Protein AF-A0A958CZT6-F1 (afdb_monomer)

pLDDT: mean 92.46, std 4.68, range [66.0, 97.75]

Sequence (199 aa):
MQSIARSFGLLWDGLFLQRDAYAHMRDDDNPFVEGLFILVLLGVLLAVAGIIGTTLEWASSPNLNTVRDVVLNNLQNMEWYRSMQLAPGGESTFLQIWNSIWNAFASMAPSPVRSLAGIITRPLALIVFWLVFGSLAYLFARVFGGKGTLNQTLGATALASGPQLLTLVTVLPFVTIAGLGTWTLLCSYMALRTVHDLS

Secondary structure (DSSP, 8-state):
-HHHHHHHHHHHHHHTT-HHHHHHHHTSS-HHHHHHHHHHHHHHHHHHHHHHHHHHHHHHS--HHHHHHHHHHHHHTSHHHHHHHTSTTHHHHHHHHHHHHHHHHHHHS--HHHHHTHHHHHHHHHHHHHHHHHHHHHHHHHHTT----HHHHHHHHHGGGGGGGGGGGGGSTT-----HHHHHHHHHHHHHHHHHT--

Solvent-accessible surface area (backbone atoms only — not comparable to full-atom values): 10161 Å² total; per-residue (Å²): 109,70,66,60,55,49,48,49,48,41,25,52,38,19,52,71,62,38,64,62,39,32,44,51,30,41,70,40,98,51,16,42,59,55,20,50,51,44,45,46,52,50,19,43,52,51,22,53,34,46,34,53,10,33,40,51,40,41,73,71,46,77,61,64,65,61,54,48,50,55,52,50,56,56,51,63,71,35,70,67,45,56,57,38,56,74,40,91,62,35,54,64,52,49,52,51,52,53,50,51,55,51,51,53,52,59,70,70,47,67,44,53,74,66,35,56,58,32,49,58,51,44,22,51,52,51,51,55,52,46,55,54,50,29,52,51,51,38,52,53,40,44,74,75,69,31,74,48,50,64,51,26,35,37,10,15,39,40,30,18,53,24,47,59,61,60,59,55,59,41,36,46,69,95,52,83,83,80,61,51,67,61,51,24,50,53,26,35,50,53,18,48,31,61,42,26,72,55,133

Radius of gyration: 24.62 Å; Cα contacts (8 Å, |Δi|>4): 221; chains: 1; bounding box: 61×38×65 Å

Structure (mmCIF, N/CA/C/O backbone):
data_AF-A0A958CZT6-F1
#
_entry.id   AF-A0A958CZT6-F1
#
loop_
_atom_site.group_PDB
_atom_site.id
_atom_site.type_symbol
_atom_site.label_atom_id
_atom_site.label_alt_id
_atom_site.label_comp_id
_atom_site.label_asym_id
_atom_site.label_entity_id
_atom_site.label_seq_id
_atom_site.pdbx_PDB_ins_code
_atom_site.Cartn_x
_atom_site.Cartn_y
_atom_site.Cartn_z
_atom_site.occupancy
_atom_site.B_iso_or_equiv
_atom_site.auth_seq_id
_atom_site.auth_comp_id
_atom_site.auth_asym_id
_atom_site.auth_atom_id
_atom_site.pdbx_PDB_model_num
ATOM 1 N N . MET A 1 1 ? -11.927 -20.002 8.644 1.00 67.38 1 MET A N 1
ATOM 2 C CA . MET A 1 1 ? -12.774 -19.505 7.532 1.00 67.38 1 MET A CA 1
ATOM 3 C C . MET A 1 1 ? -13.851 -18.530 8.003 1.00 67.38 1 MET A C 1
ATOM 5 O O . MET A 1 1 ? -13.921 -17.456 7.428 1.00 67.38 1 MET A O 1
ATOM 9 N N . GLN A 1 2 ? -14.627 -18.831 9.054 1.00 80.62 2 GLN A N 1
ATOM 10 C CA . GLN A 1 2 ? -15.679 -17.920 9.552 1.00 80.62 2 GLN A CA 1
ATOM 11 C C . GLN A 1 2 ? -15.158 -16.537 9.995 1.00 80.62 2 GLN A C 1
ATOM 13 O O . GLN A 1 2 ? -15.731 -15.531 9.598 1.00 80.62 2 GLN A O 1
ATOM 18 N N . SER A 1 3 ? -14.040 -16.473 10.734 1.00 83.06 3 SER A N 1
ATOM 19 C CA . SER A 1 3 ? -13.419 -15.193 11.132 1.00 83.06 3 SER A CA 1
ATOM 20 C C . SER A 1 3 ? -12.973 -14.360 9.920 1.00 83.06 3 SER A C 1
ATOM 22 O O . SER A 1 3 ? -13.354 -13.206 9.818 1.00 83.06 3 SER A O 1
ATOM 24 N N . ILE A 1 4 ? -12.298 -14.962 8.933 1.00 86.44 4 ILE A N 1
ATOM 25 C CA . ILE A 1 4 ? -11.883 -14.273 7.695 1.00 86.44 4 ILE A CA 1
ATOM 26 C C . ILE A 1 4 ? -13.079 -13.670 6.944 1.00 86.44 4 ILE A C 1
ATOM 28 O O . ILE A 1 4 ? -13.027 -12.511 6.541 1.00 86.44 4 ILE A O 1
ATOM 32 N N . ALA A 1 5 ? -14.156 -14.442 6.759 1.00 89.81 5 ALA A N 1
ATOM 33 C CA . ALA A 1 5 ? -15.349 -13.970 6.057 1.00 89.81 5 ALA A CA 1
ATOM 34 C C . ALA A 1 5 ? -16.030 -12.812 6.802 1.00 89.81 5 ALA A C 1
ATOM 36 O O . ALA A 1 5 ? -16.470 -11.854 6.172 1.00 89.81 5 ALA A O 1
ATOM 37 N N . ARG A 1 6 ? -16.065 -12.872 8.140 1.00 91.00 6 ARG A N 1
ATOM 38 C CA . ARG A 1 6 ? -16.598 -11.799 8.985 1.00 91.00 6 ARG A CA 1
ATOM 39 C C . ARG A 1 6 ? -15.761 -10.526 8.877 1.00 91.00 6 ARG A C 1
ATOM 41 O O . ARG A 1 6 ? -16.320 -9.470 8.611 1.00 91.00 6 ARG A O 1
ATOM 48 N N . SER A 1 7 ? -14.444 -10.627 9.040 1.00 91.06 7 SER A N 1
ATOM 49 C CA . SER A 1 7 ? -13.535 -9.479 8.965 1.00 91.06 7 SER A CA 1
ATOM 50 C C . SER A 1 7 ? -13.564 -8.831 7.575 1.00 91.06 7 SER A C 1
ATOM 52 O O . SER A 1 7 ? -13.551 -7.607 7.459 1.00 91.06 7 SER A O 1
ATOM 54 N N . PHE A 1 8 ? -13.683 -9.637 6.512 1.00 91.38 8 PHE A N 1
ATOM 55 C CA . PHE A 1 8 ? -13.890 -9.128 5.156 1.00 91.38 8 PHE A CA 1
ATOM 56 C C . PHE A 1 8 ? -15.247 -8.426 5.000 1.00 91.38 8 PHE A C 1
ATOM 58 O O . PHE A 1 8 ? -15.296 -7.348 4.417 1.00 91.38 8 PHE A O 1
ATOM 65 N N . GLY A 1 9 ? -16.324 -9.000 5.547 1.00 93.50 9 GLY A N 1
ATOM 66 C CA . GLY A 1 9 ? -17.652 -8.379 5.564 1.00 93.50 9 GLY A CA 1
ATOM 67 C C . GLY A 1 9 ? -17.646 -7.019 6.260 1.00 93.50 9 GLY A C 1
ATOM 68 O O . GLY A 1 9 ? -18.060 -6.033 5.665 1.00 93.50 9 GLY A O 1
ATOM 69 N N . LEU A 1 10 ? -17.054 -6.928 7.455 1.00 93.12 10 LEU A N 1
ATOM 70 C CA . LEU A 1 10 ? -16.909 -5.660 8.182 1.00 93.12 10 LEU A CA 1
ATOM 71 C C . LEU A 1 10 ? -16.126 -4.616 7.382 1.00 93.12 10 LEU A C 1
ATOM 73 O O . LEU A 1 10 ? -16.484 -3.439 7.368 1.00 93.12 10 LEU A O 1
ATOM 77 N N . LEU A 1 11 ? -15.054 -5.036 6.710 1.00 93.50 11 LEU A N 1
ATOM 78 C 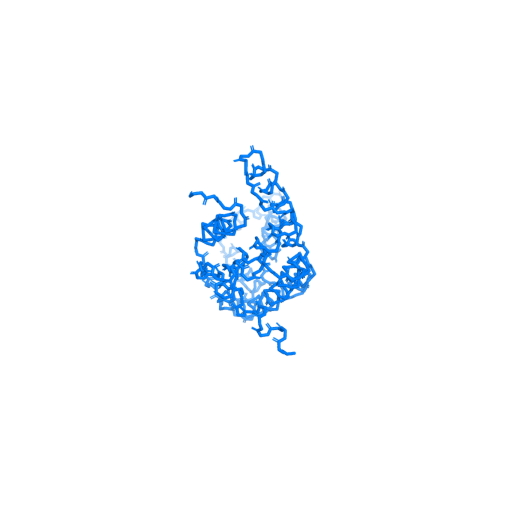CA . LEU A 1 11 ? -14.243 -4.140 5.896 1.00 93.50 11 LEU A CA 1
ATOM 79 C C . LEU A 1 11 ? -14.978 -3.684 4.622 1.00 93.50 11 LEU A C 1
ATOM 81 O O . LEU A 1 11 ? -14.837 -2.528 4.218 1.00 93.50 11 LEU A O 1
ATOM 85 N N . TRP A 1 12 ? -15.793 -4.552 4.023 1.00 95.31 12 TRP A N 1
ATOM 86 C CA . TRP A 1 12 ? -16.680 -4.214 2.910 1.00 95.31 12 TRP A CA 1
ATOM 87 C C . TRP A 1 12 ? -17.796 -3.253 3.335 1.00 95.31 12 TRP A C 1
ATOM 89 O O . TRP A 1 12 ? -18.026 -2.239 2.683 1.00 95.31 12 TRP A O 1
ATOM 99 N N . ASP A 1 13 ? -18.450 -3.504 4.462 1.00 95.94 13 ASP A N 1
ATOM 100 C CA . ASP A 1 13 ? -19.499 -2.624 4.976 1.00 95.94 13 ASP A CA 1
ATOM 101 C C . ASP A 1 13 ? -18.927 -1.259 5.396 1.00 95.94 13 ASP A C 1
ATOM 103 O O . ASP A 1 13 ? -19.516 -0.211 5.107 1.00 95.94 13 ASP A O 1
ATOM 107 N N . GLY A 1 14 ? -17.722 -1.252 5.978 1.00 94.44 14 GLY A N 1
ATOM 108 C CA . GLY A 1 14 ? -16.951 -0.041 6.258 1.00 94.44 14 GLY A CA 1
ATOM 109 C C . GLY A 1 14 ? -16.604 0.748 4.991 1.00 94.44 14 GLY A C 1
ATOM 110 O O . GLY A 1 14 ? -16.771 1.966 4.966 1.00 94.44 14 GLY A O 1
ATOM 111 N N . LEU A 1 15 ? -16.214 0.074 3.902 1.00 95.50 15 LEU A N 1
ATOM 112 C CA . LEU A 1 15 ? -16.001 0.710 2.594 1.00 95.50 15 LEU A CA 1
ATOM 113 C C . LEU A 1 15 ? -17.243 1.483 2.118 1.00 95.50 15 LEU A C 1
ATOM 115 O O . LEU A 1 15 ? -17.086 2.526 1.487 1.00 95.50 15 LEU A O 1
ATOM 119 N N . PHE A 1 16 ? -18.454 1.009 2.421 1.00 96.62 16 PHE A N 1
ATOM 120 C CA . PHE A 1 16 ? -19.716 1.681 2.081 1.00 96.62 16 PHE A CA 1
ATOM 121 C C . PHE A 1 16 ? -20.238 2.616 3.181 1.00 96.62 16 PHE A C 1
ATOM 123 O O . PHE A 1 16 ? -21.398 3.026 3.140 1.00 96.62 16 PHE A O 1
ATOM 130 N N . LEU A 1 17 ? -19.386 2.990 4.142 1.00 95.75 17 LEU A N 1
ATOM 131 C CA . LEU A 1 17 ? -19.710 3.905 5.238 1.00 95.75 17 LEU A CA 1
ATOM 132 C C . LEU A 1 17 ? -20.892 3.429 6.103 1.00 95.75 17 LEU A C 1
ATOM 134 O O . LEU A 1 17 ? -21.578 4.247 6.721 1.00 95.75 17 LEU A O 1
ATOM 138 N N . GLN A 1 18 ? -21.145 2.118 6.173 1.00 95.94 18 GLN A N 1
ATOM 139 C CA . GLN A 1 18 ? -22.226 1.589 7.000 1.00 95.94 18 GLN A CA 1
ATOM 140 C C . GLN A 1 18 ? -21.891 1.788 8.478 1.00 95.94 18 GLN A C 1
ATOM 142 O O . GLN A 1 18 ? -20.921 1.236 8.998 1.00 95.94 18 GLN A O 1
ATOM 147 N N . ARG A 1 19 ? -22.706 2.587 9.173 1.00 92.81 19 ARG A N 1
ATOM 148 C CA . ARG A 1 19 ? -22.460 2.960 10.574 1.00 92.81 19 ARG A CA 1
ATOM 149 C C . ARG A 1 19 ? -22.392 1.749 11.500 1.00 92.81 19 ARG A C 1
ATOM 151 O O . ARG A 1 19 ? -21.580 1.746 12.422 1.00 92.81 19 ARG A O 1
ATOM 158 N N . ASP A 1 20 ? -23.197 0.732 11.216 1.00 95.25 20 ASP A N 1
ATOM 159 C CA . ASP A 1 20 ? -23.281 -0.485 12.018 1.00 95.25 20 ASP A CA 1
ATOM 160 C C . ASP A 1 20 ? -21.960 -1.258 12.021 1.00 95.25 20 ASP A C 1
ATOM 162 O O . ASP A 1 20 ? -21.574 -1.770 13.064 1.00 95.25 20 ASP A O 1
ATOM 166 N N . ALA A 1 21 ? -21.197 -1.256 10.922 1.00 96.00 21 ALA A N 1
ATOM 167 C CA . ALA A 1 21 ? -19.880 -1.893 10.879 1.00 96.00 21 ALA A CA 1
ATOM 168 C C . ALA A 1 21 ? -18.878 -1.211 11.828 1.00 96.00 21 ALA A C 1
ATOM 170 O O . ALA A 1 21 ? -18.146 -1.879 12.561 1.00 96.00 21 ALA A O 1
ATOM 171 N N . TYR A 1 22 ? -18.876 0.125 11.868 1.00 96.44 22 TYR A N 1
ATOM 172 C CA . TYR A 1 22 ? -18.020 0.888 12.783 1.00 96.44 22 TYR A CA 1
ATOM 173 C C . TYR A 1 22 ? -18.466 0.766 14.240 1.00 96.44 22 TYR A C 1
ATOM 175 O O . TYR A 1 22 ? -17.617 0.702 15.128 1.00 96.44 22 TYR A O 1
ATOM 183 N N . ALA A 1 23 ? -19.776 0.732 14.493 1.00 96.06 23 ALA A N 1
ATOM 184 C CA . ALA A 1 23 ? -20.319 0.516 15.830 1.00 96.06 23 ALA A CA 1
ATOM 185 C C . ALA A 1 23 ? -19.987 -0.896 16.328 1.00 96.06 23 ALA A C 1
ATOM 187 O O . ALA A 1 23 ? -19.478 -1.047 17.433 1.00 96.06 23 ALA A O 1
ATOM 188 N N . HIS A 1 24 ? -20.161 -1.905 15.471 1.00 95.81 24 HIS A N 1
ATOM 189 C CA . HIS A 1 24 ? -19.798 -3.290 15.754 1.00 95.81 24 HIS A CA 1
ATOM 190 C C . HIS A 1 24 ? -18.311 -3.420 16.097 1.00 95.81 24 HIS A C 1
ATOM 192 O O . HIS A 1 24 ? -17.962 -4.055 17.083 1.00 95.81 24 HIS A O 1
ATOM 198 N N . MET A 1 25 ? -17.431 -2.772 15.329 1.00 96.25 25 MET A N 1
ATOM 199 C CA . MET A 1 25 ? -15.994 -2.759 15.616 1.00 96.25 25 MET A CA 1
ATOM 200 C C . MET A 1 25 ? -15.655 -2.044 16.929 1.00 96.25 25 MET A C 1
ATOM 202 O O . MET A 1 25 ? -14.775 -2.482 17.661 1.00 96.25 25 MET A O 1
ATOM 206 N N . ARG A 1 26 ? -16.332 -0.933 17.238 1.00 95.81 26 ARG A N 1
ATOM 207 C CA . ARG A 1 26 ? -16.156 -0.196 18.500 1.00 95.81 26 ARG A CA 1
ATOM 208 C C . ARG A 1 26 ? -16.580 -1.034 19.710 1.00 95.81 26 ARG A C 1
ATOM 210 O O . ARG A 1 26 ? -15.955 -0.923 20.763 1.00 95.81 26 ARG A O 1
ATOM 217 N N . ASP A 1 27 ? -17.646 -1.808 19.557 1.00 96.19 27 ASP A N 1
ATOM 218 C CA . ASP A 1 27 ? -18.278 -2.572 20.634 1.00 96.19 27 ASP A CA 1
ATOM 219 C C . ASP A 1 27 ? -17.754 -4.018 20.722 1.00 96.19 27 ASP A C 1
ATOM 221 O O . ASP A 1 27 ? -18.242 -4.795 21.539 1.00 96.19 27 ASP A O 1
ATOM 225 N N . ASP A 1 28 ? -16.759 -4.379 19.904 1.00 95.31 28 ASP A N 1
ATOM 226 C CA . ASP A 1 28 ? -16.080 -5.673 19.964 1.00 95.31 28 ASP A CA 1
ATOM 227 C C . ASP A 1 28 ? -15.295 -5.840 21.282 1.00 95.31 28 ASP A C 1
ATOM 229 O O . ASP A 1 28 ? -14.864 -4.861 21.899 1.00 95.31 28 ASP A O 1
ATOM 233 N N . ASP A 1 29 ? -15.071 -7.088 21.703 1.00 94.50 29 ASP A N 1
ATOM 234 C CA . ASP A 1 29 ? -14.317 -7.417 22.918 1.00 94.50 29 ASP A CA 1
ATOM 235 C C . ASP A 1 29 ? -12.863 -6.927 22.827 1.00 94.50 29 ASP A C 1
ATOM 237 O O . ASP A 1 29 ? -12.262 -6.524 23.831 1.00 94.50 29 ASP A O 1
ATOM 241 N N . ASN A 1 30 ? -12.275 -6.953 21.622 1.00 95.19 30 ASN A N 1
ATOM 242 C CA . ASN A 1 30 ? -10.924 -6.448 21.390 1.00 95.19 30 ASN A CA 1
ATOM 243 C C . ASN A 1 30 ? -10.783 -5.745 20.025 1.00 95.19 30 ASN A C 1
ATOM 245 O O . ASN A 1 30 ? -10.175 -6.297 19.098 1.00 95.19 30 ASN A O 1
ATOM 249 N N . PRO A 1 31 ? -11.267 -4.491 19.912 1.00 96.12 31 PRO A N 1
ATOM 250 C CA . PRO A 1 31 ? -11.285 -3.736 18.659 1.00 96.12 31 PRO A CA 1
ATOM 251 C C . PRO A 1 31 ? -9.900 -3.586 18.021 1.00 96.12 31 PRO A C 1
ATOM 253 O O . PRO A 1 31 ? -9.756 -3.664 16.804 1.00 96.12 31 PRO A O 1
ATOM 256 N N . PHE A 1 32 ? -8.857 -3.391 18.832 1.00 96.62 32 PHE A N 1
ATOM 257 C CA . PHE A 1 32 ? -7.480 -3.275 18.362 1.00 96.62 32 PHE A CA 1
ATOM 258 C C . PHE A 1 32 ? -6.996 -4.551 17.675 1.00 96.62 32 PHE A C 1
ATOM 260 O O . PHE A 1 32 ? -6.400 -4.470 16.602 1.00 96.62 32 PHE A O 1
ATOM 267 N N . VAL A 1 33 ? -7.230 -5.720 18.282 1.00 96.31 33 VAL A N 1
ATOM 268 C CA . VAL A 1 33 ? -6.779 -6.999 17.714 1.00 96.31 33 VAL A CA 1
ATOM 269 C C . VAL A 1 33 ? -7.560 -7.333 16.448 1.00 96.31 33 VAL A C 1
ATOM 271 O O . VAL A 1 33 ? -6.940 -7.728 15.460 1.00 96.31 33 VAL A O 1
ATOM 274 N N . GLU A 1 34 ? -8.877 -7.120 16.438 1.00 95.38 34 GLU A N 1
ATOM 275 C CA . GLU A 1 34 ? -9.693 -7.324 15.235 1.00 95.38 34 GLU A CA 1
ATOM 276 C C . GLU A 1 34 ? -9.268 -6.360 14.111 1.00 95.38 34 GLU A C 1
ATOM 278 O O . GLU A 1 34 ? -9.053 -6.778 12.971 1.00 95.38 34 GLU A O 1
ATOM 283 N N . GLY A 1 35 ? -9.033 -5.083 14.431 1.00 95.69 35 GLY A N 1
ATOM 284 C CA . GLY A 1 35 ? -8.522 -4.094 13.481 1.00 95.69 35 GLY A CA 1
ATOM 285 C C . GLY A 1 35 ? -7.141 -4.455 12.923 1.00 95.69 35 GLY A C 1
ATOM 286 O O . GLY A 1 35 ? -6.919 -4.388 11.712 1.00 95.69 35 GLY A O 1
ATOM 287 N N . LEU A 1 36 ? -6.219 -4.909 13.776 1.00 96.38 36 LEU A N 1
ATOM 288 C CA . LEU A 1 36 ? -4.902 -5.388 13.352 1.00 96.38 36 LEU A CA 1
ATOM 289 C C . LEU A 1 36 ? -5.020 -6.606 12.427 1.00 96.38 36 LEU A C 1
ATOM 291 O O . LEU A 1 36 ? -4.356 -6.657 11.390 1.00 96.38 36 LEU A O 1
ATOM 295 N N . PHE A 1 37 ? -5.875 -7.570 12.778 1.00 95.50 37 PHE A N 1
ATOM 296 C CA . PHE A 1 37 ? -6.127 -8.756 11.962 1.00 95.50 37 PHE A CA 1
ATOM 297 C C . PHE A 1 37 ? -6.648 -8.379 10.570 1.00 95.50 37 PHE A C 1
ATOM 299 O O . PHE A 1 37 ? -6.133 -8.870 9.561 1.00 95.50 37 PHE A O 1
ATOM 306 N N . ILE A 1 38 ? -7.596 -7.441 10.507 1.00 95.31 38 ILE A N 1
ATOM 307 C CA . ILE A 1 38 ? -8.123 -6.881 9.261 1.00 95.31 38 ILE A CA 1
ATOM 308 C C . ILE A 1 38 ? -7.013 -6.266 8.400 1.00 95.31 38 ILE A C 1
ATOM 310 O O . ILE A 1 38 ? -6.940 -6.551 7.204 1.00 95.31 38 ILE A O 1
ATOM 314 N N . LEU A 1 39 ? -6.128 -5.454 8.984 1.00 96.06 39 LEU A N 1
ATOM 315 C CA . LEU A 1 39 ? -5.042 -4.805 8.241 1.00 96.06 39 LEU A CA 1
ATOM 316 C C . LEU A 1 39 ? -4.001 -5.796 7.728 1.00 96.06 39 LEU A C 1
ATOM 318 O O . LEU A 1 39 ? -3.511 -5.639 6.609 1.00 96.06 39 LEU A O 1
ATOM 322 N N . VAL A 1 40 ? -3.676 -6.826 8.513 1.00 94.12 40 VAL A N 1
ATOM 323 C CA . VAL A 1 40 ? -2.791 -7.912 8.071 1.00 94.12 40 VAL A CA 1
ATOM 324 C C . VAL A 1 40 ? -3.421 -8.647 6.892 1.00 94.12 40 VAL A C 1
ATOM 326 O O . VAL A 1 40 ? -2.766 -8.826 5.864 1.00 94.12 40 VAL A O 1
ATOM 329 N N . LEU A 1 41 ? -4.697 -9.023 7.007 1.00 93.19 41 LEU A N 1
ATOM 330 C CA . LEU A 1 41 ? -5.422 -9.720 5.948 1.00 93.19 41 LEU A CA 1
ATOM 331 C C . LEU A 1 41 ? -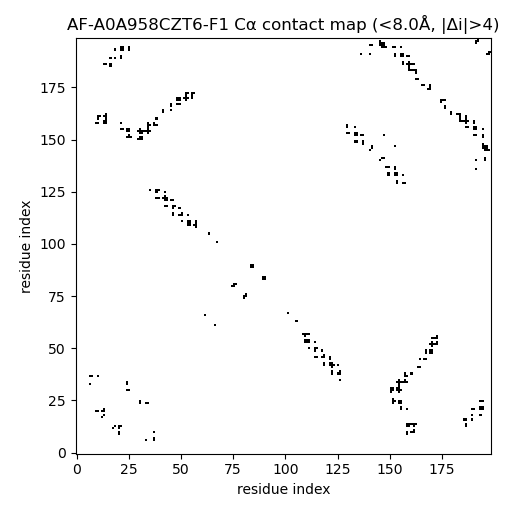5.487 -8.884 4.665 1.00 93.19 41 LEU A C 1
ATOM 333 O O . LEU A 1 41 ? -5.158 -9.380 3.586 1.00 93.19 41 LEU A O 1
ATOM 337 N N . LEU A 1 42 ? -5.846 -7.606 4.789 1.00 94.50 42 LEU A N 1
ATOM 338 C CA . LEU A 1 42 ? -5.874 -6.655 3.683 1.00 94.50 42 LEU A CA 1
ATOM 339 C C . LEU A 1 42 ? -4.482 -6.489 3.057 1.00 94.50 42 LEU A C 1
ATOM 341 O O . LEU A 1 42 ? -4.344 -6.568 1.840 1.00 94.50 42 LEU A O 1
ATOM 345 N N . GLY A 1 43 ? -3.438 -6.297 3.864 1.00 94.12 43 GLY A N 1
ATOM 346 C CA . GLY A 1 43 ? -2.072 -6.112 3.378 1.00 94.12 43 GLY A CA 1
ATOM 347 C C . GLY A 1 43 ? -1.538 -7.327 2.618 1.00 94.12 43 GLY A C 1
ATOM 348 O O . GLY A 1 43 ? -0.932 -7.161 1.558 1.00 94.12 43 GLY A O 1
ATOM 349 N N . VAL A 1 44 ? -1.817 -8.541 3.103 1.00 92.25 44 VAL A N 1
ATOM 350 C CA . VAL A 1 44 ? -1.484 -9.791 2.398 1.00 92.25 44 VAL A CA 1
ATOM 351 C C . VAL A 1 44 ? -2.251 -9.887 1.082 1.00 92.25 44 VAL A C 1
ATOM 353 O O . VAL A 1 44 ? -1.645 -10.144 0.041 1.00 92.25 44 VAL A O 1
ATOM 356 N N . LEU A 1 45 ? -3.560 -9.626 1.099 1.00 93.75 45 LEU A N 1
ATOM 357 C CA . LEU A 1 45 ? -4.402 -9.664 -0.097 1.00 93.75 45 LEU A CA 1
ATOM 358 C C . LEU A 1 45 ? -3.897 -8.687 -1.173 1.00 93.75 45 LEU A C 1
ATOM 360 O O . LEU A 1 45 ? -3.727 -9.065 -2.333 1.00 93.75 45 LEU A O 1
ATOM 364 N N . LEU A 1 46 ? -3.573 -7.455 -0.776 1.00 93.50 46 LEU A N 1
ATOM 365 C CA . LEU A 1 46 ? -3.016 -6.434 -1.663 1.00 93.50 46 LEU A CA 1
ATOM 366 C C . LEU A 1 46 ? -1.621 -6.793 -2.170 1.00 93.50 46 LEU A C 1
ATOM 368 O O . LEU A 1 46 ? -1.278 -6.454 -3.302 1.00 93.50 46 LEU A O 1
ATOM 372 N N . ALA A 1 47 ? -0.787 -7.444 -1.360 1.00 92.31 47 ALA A N 1
ATOM 373 C CA . ALA A 1 47 ? 0.526 -7.890 -1.804 1.00 92.31 47 ALA A CA 1
ATOM 374 C C . ALA A 1 47 ? 0.427 -8.993 -2.863 1.00 92.31 47 ALA A C 1
ATOM 376 O O . ALA A 1 47 ? 1.089 -8.896 -3.896 1.00 92.31 47 ALA A O 1
ATOM 377 N N . VAL A 1 48 ? -0.441 -9.986 -2.649 1.00 92.06 48 VAL A N 1
ATOM 378 C CA . VAL A 1 48 ? -0.700 -11.057 -3.624 1.00 92.06 48 VAL A CA 1
ATOM 379 C C . VAL A 1 48 ? -1.239 -10.476 -4.929 1.00 92.06 48 VAL A C 1
ATOM 381 O O . VAL A 1 48 ? -0.687 -10.751 -5.994 1.00 92.06 48 VAL A O 1
ATOM 384 N N . ALA A 1 49 ? -2.250 -9.608 -4.852 1.00 92.00 49 ALA A N 1
ATOM 385 C CA . ALA A 1 49 ? -2.781 -8.896 -6.012 1.00 92.00 49 ALA A CA 1
ATOM 386 C C . ALA A 1 49 ? -1.686 -8.102 -6.749 1.00 92.00 49 ALA A C 1
ATOM 388 O O . ALA A 1 49 ? -1.580 -8.167 -7.971 1.00 92.00 49 ALA A O 1
ATOM 389 N N . GLY A 1 50 ? -0.813 -7.416 -6.005 1.00 90.31 50 GLY A N 1
ATOM 390 C CA . GLY A 1 50 ? 0.325 -6.691 -6.565 1.00 90.31 50 GLY A CA 1
ATOM 391 C C . GLY A 1 50 ? 1.300 -7.587 -7.328 1.00 90.31 50 GLY A C 1
ATOM 392 O O . GLY A 1 50 ? 1.729 -7.218 -8.415 1.00 90.31 50 GLY A O 1
ATOM 393 N N . ILE A 1 51 ? 1.623 -8.771 -6.802 1.00 91.31 51 ILE A N 1
ATOM 394 C CA . ILE A 1 51 ? 2.505 -9.728 -7.488 1.00 91.31 51 ILE A CA 1
ATOM 395 C C . ILE A 1 51 ? 1.882 -10.190 -8.801 1.00 91.31 51 ILE A C 1
ATOM 397 O O . ILE A 1 51 ? 2.571 -10.204 -9.823 1.00 91.31 51 ILE A O 1
ATOM 401 N N . ILE A 1 52 ? 0.592 -10.535 -8.786 1.00 91.81 52 ILE A N 1
ATOM 402 C CA . ILE A 1 52 ? -0.131 -10.964 -9.988 1.00 91.81 52 ILE A CA 1
ATOM 403 C C . ILE A 1 52 ? -0.128 -9.833 -11.021 1.00 91.81 52 ILE A C 1
ATOM 405 O O . ILE A 1 52 ? 0.298 -10.056 -12.151 1.00 91.81 52 ILE A O 1
ATOM 409 N N . GLY A 1 53 ? -0.508 -8.616 -10.619 1.00 90.19 53 GLY A N 1
ATOM 410 C CA . GLY A 1 53 ? -0.525 -7.446 -11.501 1.00 90.19 53 GLY A CA 1
ATOM 411 C C . GLY A 1 53 ? 0.845 -7.146 -12.111 1.00 90.19 53 GLY A C 1
ATOM 412 O O . GLY A 1 53 ? 0.968 -7.070 -13.330 1.00 90.19 53 GLY A O 1
ATOM 413 N N . THR A 1 54 ? 1.906 -7.084 -11.297 1.00 89.19 54 THR A N 1
ATOM 414 C CA . THR A 1 54 ? 3.281 -6.861 -11.786 1.00 89.19 54 THR A CA 1
ATOM 415 C C . THR A 1 54 ? 3.761 -7.984 -12.706 1.00 89.19 54 THR A C 1
ATOM 417 O O . THR A 1 54 ? 4.506 -7.725 -13.647 1.00 89.19 54 THR A O 1
ATOM 420 N N . THR A 1 55 ? 3.351 -9.231 -12.461 1.00 90.06 55 THR A N 1
ATOM 421 C CA . THR A 1 55 ? 3.722 -10.367 -13.319 1.00 90.06 55 THR A CA 1
ATOM 422 C C . THR A 1 55 ? 3.004 -10.305 -14.662 1.00 90.06 55 THR A C 1
ATOM 424 O O . THR A 1 55 ? 3.636 -10.525 -15.692 1.00 90.06 55 THR A O 1
ATOM 427 N N . LEU A 1 56 ? 1.713 -9.963 -14.669 1.00 90.56 56 LEU A N 1
ATOM 428 C CA . LEU A 1 56 ? 0.940 -9.757 -15.896 1.00 90.56 56 LEU A CA 1
ATOM 429 C C . LEU A 1 56 ? 1.480 -8.578 -16.708 1.00 90.56 56 LEU A C 1
ATOM 431 O O . LEU A 1 56 ? 1.624 -8.690 -17.924 1.00 90.56 56 LEU A O 1
ATOM 435 N N . GLU A 1 57 ? 1.822 -7.475 -16.045 1.00 89.38 57 GLU A N 1
ATOM 436 C CA . GLU A 1 57 ? 2.431 -6.305 -16.676 1.00 89.38 57 GLU A CA 1
ATOM 437 C C . GLU A 1 57 ? 3.803 -6.646 -17.266 1.00 89.38 57 GLU A C 1
ATOM 439 O O . GLU A 1 57 ? 4.066 -6.332 -18.425 1.00 89.38 57 GLU A O 1
ATOM 444 N N . TRP A 1 58 ? 4.650 -7.358 -16.515 1.00 89.19 58 TRP A N 1
ATOM 445 C CA . TRP A 1 58 ? 5.942 -7.845 -17.000 1.00 89.19 58 TRP A CA 1
ATOM 446 C C . TRP A 1 58 ? 5.787 -8.770 -18.215 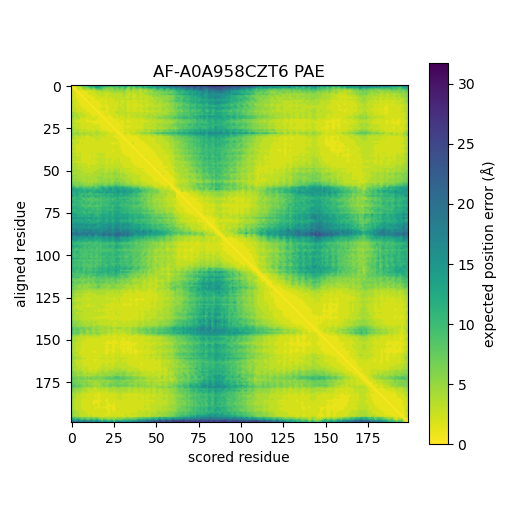1.00 89.19 58 TRP A C 1
ATOM 448 O O . TRP A 1 58 ? 6.489 -8.591 -19.206 1.00 89.19 58 TRP A O 1
ATOM 458 N N . ALA A 1 59 ? 4.842 -9.714 -18.171 1.00 89.00 59 ALA A N 1
ATOM 459 C CA . ALA A 1 59 ? 4.590 -10.661 -19.259 1.00 89.00 59 ALA A CA 1
ATOM 460 C C . ALA A 1 59 ? 3.980 -10.003 -20.510 1.00 89.00 59 ALA A C 1
ATOM 462 O O . ALA A 1 59 ? 4.183 -10.492 -21.619 1.00 89.00 59 ALA A O 1
ATOM 463 N N . SER A 1 60 ? 3.241 -8.904 -20.337 1.00 88.31 60 SER A N 1
ATOM 464 C CA . SER A 1 60 ? 2.600 -8.164 -21.434 1.00 88.31 60 SER A CA 1
ATOM 465 C C . SER A 1 60 ? 3.482 -7.041 -21.993 1.00 88.31 60 SER A C 1
ATOM 467 O O . SER A 1 60 ? 3.149 -6.456 -23.024 1.00 88.31 60 SER A O 1
ATOM 469 N N . SER A 1 61 ? 4.588 -6.711 -21.320 1.00 86.62 61 SER A N 1
ATOM 470 C CA . SER A 1 61 ? 5.489 -5.630 -21.721 1.00 86.62 61 SER A CA 1
A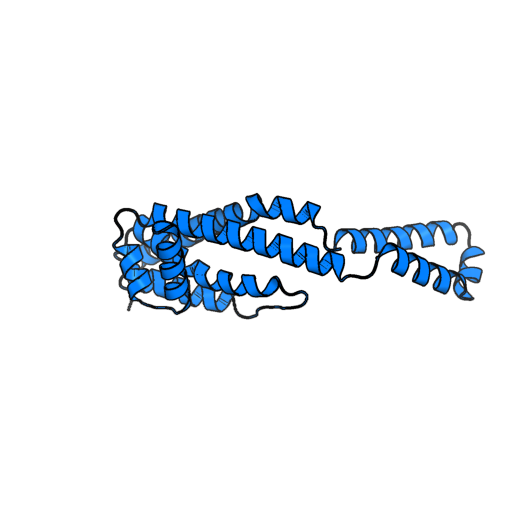TOM 471 C C . SER A 1 61 ? 6.490 -6.091 -22.789 1.00 86.62 61 SER A C 1
ATOM 473 O O . SER A 1 61 ? 7.030 -7.195 -22.690 1.00 86.62 61 SER A O 1
ATOM 475 N N . PRO A 1 62 ? 6.812 -5.248 -23.792 1.00 84.75 62 PRO A N 1
ATOM 476 C CA . PRO A 1 62 ? 7.877 -5.540 -24.748 1.00 84.75 62 PRO A CA 1
ATOM 477 C C . PRO A 1 62 ? 9.228 -5.736 -24.051 1.00 84.75 62 PRO A C 1
ATOM 479 O O . PRO A 1 62 ? 9.534 -5.069 -23.061 1.00 84.75 62 PRO A O 1
ATOM 482 N N . ASN A 1 63 ? 10.080 -6.605 -24.602 1.00 86.50 63 ASN A N 1
ATOM 483 C CA . ASN A 1 63 ? 11.434 -6.786 -24.084 1.00 86.50 63 ASN A CA 1
ATOM 484 C C . ASN A 1 63 ? 12.236 -5.482 -24.242 1.00 86.50 63 ASN A C 1
ATOM 486 O O . ASN A 1 63 ? 12.582 -5.083 -25.355 1.00 86.50 63 ASN A O 1
ATOM 490 N N . LEU A 1 64 ? 12.549 -4.832 -23.118 1.00 86.31 64 LEU A N 1
ATOM 491 C CA . LEU A 1 64 ? 13.252 -3.547 -23.091 1.00 86.31 64 LEU A CA 1
ATOM 492 C C . LEU A 1 64 ? 14.628 -3.593 -23.761 1.00 86.31 64 LEU A C 1
ATOM 494 O O . LEU A 1 64 ? 15.023 -2.601 -24.366 1.00 86.31 64 LEU A O 1
ATOM 498 N N . ASN A 1 65 ? 15.338 -4.726 -23.708 1.00 88.19 65 ASN A N 1
ATOM 499 C CA . ASN A 1 65 ? 16.621 -4.867 -24.400 1.00 88.19 65 ASN A CA 1
ATOM 500 C C . ASN A 1 65 ? 16.414 -4.868 -25.914 1.00 88.19 65 ASN A C 1
ATOM 502 O O . ASN A 1 65 ? 17.112 -4.160 -26.626 1.00 88.19 65 ASN A O 1
ATOM 506 N N . THR A 1 66 ? 15.388 -5.566 -26.402 1.00 90.50 66 THR A N 1
ATOM 507 C CA . THR A 1 66 ? 15.043 -5.546 -27.828 1.00 90.50 66 THR A CA 1
ATOM 508 C C . THR A 1 66 ? 14.656 -4.142 -28.290 1.00 90.50 66 THR A C 1
ATOM 510 O O . THR A 1 66 ? 15.115 -3.701 -29.340 1.00 90.50 66 THR A O 1
ATOM 513 N N . VAL A 1 67 ? 13.861 -3.407 -27.504 1.00 91.62 67 VAL A N 1
ATOM 514 C CA . VAL A 1 67 ? 13.515 -2.012 -27.829 1.00 91.62 67 VAL A CA 1
ATOM 515 C C . VAL A 1 67 ? 14.770 -1.136 -27.846 1.00 91.62 67 VAL A C 1
ATOM 517 O O . VAL A 1 67 ? 14.981 -0.397 -28.807 1.00 91.62 67 VAL A O 1
ATOM 520 N N . ARG A 1 68 ? 15.632 -1.247 -26.829 1.00 93.44 68 ARG A N 1
ATOM 521 C CA . ARG A 1 68 ? 16.914 -0.536 -26.758 1.00 93.44 68 ARG A CA 1
ATOM 522 C C . ARG A 1 68 ? 17.773 -0.802 -27.984 1.00 93.44 68 ARG A C 1
ATOM 524 O O . ARG A 1 68 ? 18.233 0.150 -28.605 1.00 93.44 68 ARG A O 1
ATOM 531 N N . ASP A 1 69 ? 17.973 -2.060 -28.345 1.00 93.69 69 ASP A N 1
ATOM 532 C CA . ASP A 1 69 ? 18.853 -2.435 -29.450 1.00 93.69 69 ASP A CA 1
ATOM 533 C C . ASP A 1 69 ? 18.294 -1.936 -30.786 1.00 93.69 69 ASP A C 1
ATOM 535 O O . ASP A 1 69 ? 19.029 -1.367 -31.590 1.00 93.69 69 ASP A O 1
ATOM 539 N N . VAL A 1 70 ? 16.978 -2.046 -30.999 1.00 95.12 70 VAL A N 1
ATOM 540 C CA . VAL A 1 70 ? 16.318 -1.497 -32.193 1.00 95.12 70 VAL A CA 1
ATOM 541 C C . VAL A 1 70 ? 16.512 0.016 -32.282 1.00 95.12 70 VAL A C 1
ATOM 543 O O . VAL A 1 70 ? 16.873 0.517 -33.348 1.00 95.12 70 VAL A O 1
ATOM 546 N N . VAL A 1 71 ? 16.303 0.761 -31.193 1.00 94.62 71 VAL A N 1
ATOM 547 C CA . VAL A 1 71 ? 16.480 2.221 -31.217 1.00 94.62 71 VAL A CA 1
ATOM 548 C C . VAL A 1 71 ? 17.953 2.588 -31.409 1.00 94.62 71 VAL A C 1
ATOM 550 O O . VAL A 1 71 ? 18.245 3.455 -32.230 1.00 94.62 71 VAL A O 1
ATOM 553 N N . LEU A 1 72 ? 18.883 1.908 -30.729 1.00 95.19 72 LEU A N 1
ATOM 554 C CA . LEU A 1 72 ? 20.320 2.143 -30.884 1.00 95.19 72 LEU A CA 1
ATOM 555 C C . LEU A 1 72 ? 20.758 1.928 -32.334 1.00 95.19 72 LEU A C 1
ATOM 557 O O . LEU A 1 72 ? 21.367 2.820 -32.918 1.00 95.19 72 LEU A O 1
ATOM 561 N N . ASN A 1 73 ? 20.378 0.797 -32.931 1.00 95.69 73 ASN A N 1
ATOM 562 C CA . ASN A 1 73 ? 20.697 0.474 -34.321 1.00 95.69 73 ASN A CA 1
ATOM 563 C C . ASN A 1 73 ? 20.178 1.554 -35.284 1.00 95.69 73 ASN A C 1
ATOM 565 O O . ASN A 1 73 ? 20.874 1.943 -36.219 1.00 95.69 73 ASN A O 1
ATOM 569 N N . ASN A 1 74 ? 18.973 2.084 -35.049 1.00 94.94 74 ASN A N 1
ATOM 570 C CA . ASN A 1 74 ? 18.424 3.165 -35.870 1.00 94.94 74 ASN A CA 1
ATOM 571 C C . ASN A 1 74 ? 19.171 4.493 -35.680 1.00 94.94 74 ASN A C 1
ATOM 573 O O . ASN A 1 74 ? 19.420 5.186 -36.664 1.00 94.94 74 ASN A O 1
ATOM 577 N N . LEU A 1 75 ? 19.559 4.843 -34.449 1.00 93.75 75 LEU A N 1
ATOM 578 C CA . LEU A 1 75 ? 20.342 6.054 -34.175 1.00 93.75 75 LEU A CA 1
ATOM 579 C C . LEU A 1 75 ? 21.736 5.976 -34.810 1.00 93.75 75 LEU A C 1
ATOM 581 O O . LEU A 1 75 ? 22.193 6.957 -35.392 1.00 93.75 75 LEU A O 1
ATOM 585 N N . GLN A 1 76 ? 22.376 4.805 -34.769 1.00 94.06 76 GLN A N 1
ATOM 586 C CA . GLN A 1 76 ? 23.694 4.573 -35.372 1.00 94.06 76 GLN A CA 1
ATOM 587 C C . GLN A 1 76 ? 23.703 4.739 -36.898 1.00 94.06 76 GLN A C 1
ATOM 589 O O . GLN A 1 76 ? 24.730 5.082 -37.484 1.00 94.06 76 GLN A O 1
ATOM 594 N N . ASN A 1 77 ? 22.553 4.553 -37.548 1.00 94.56 77 ASN A N 1
ATOM 595 C CA . ASN A 1 77 ? 22.404 4.747 -38.988 1.00 94.56 77 ASN A CA 1
ATOM 596 C C . ASN A 1 77 ? 22.239 6.221 -39.402 1.00 94.56 77 ASN A C 1
ATOM 598 O O . ASN A 1 77 ? 22.280 6.517 -40.597 1.00 94.56 77 ASN A O 1
ATOM 602 N N . MET A 1 78 ? 22.060 7.149 -38.457 1.00 94.62 78 MET A N 1
ATOM 603 C CA . MET A 1 78 ? 21.845 8.565 -38.759 1.00 94.62 78 MET A CA 1
ATOM 604 C C . MET A 1 78 ? 23.156 9.301 -39.074 1.00 94.62 78 MET A C 1
ATOM 606 O O . MET A 1 78 ? 24.215 9.007 -38.518 1.00 94.62 78 MET A O 1
ATOM 610 N N . GLU A 1 79 ? 23.086 10.321 -39.933 1.00 93.75 79 GLU A N 1
ATOM 611 C CA . GLU A 1 79 ? 24.271 11.087 -40.349 1.00 93.75 79 GLU A CA 1
ATOM 612 C C . GLU A 1 79 ? 24.965 11.804 -39.183 1.00 93.75 79 GLU A C 1
ATOM 614 O O . GLU A 1 79 ? 26.196 11.826 -39.110 1.00 93.75 79 GLU A O 1
ATOM 619 N N . TRP A 1 80 ? 24.197 12.327 -38.222 1.00 93.12 80 TRP A N 1
ATOM 620 C CA . TRP A 1 80 ? 24.763 12.994 -37.049 1.00 93.12 80 TRP A CA 1
ATOM 621 C C . TRP A 1 80 ? 25.589 12.031 -36.182 1.00 93.12 80 TRP A C 1
ATOM 623 O O . TRP A 1 80 ? 26.596 12.449 -35.612 1.00 93.12 80 TRP A O 1
ATOM 633 N N . TYR A 1 81 ? 25.230 10.743 -36.122 1.00 92.69 81 TYR A N 1
ATOM 634 C CA . TYR A 1 81 ? 25.975 9.752 -35.343 1.00 92.69 81 TYR A CA 1
ATOM 635 C C . TYR A 1 81 ? 27.367 9.533 -35.937 1.00 92.69 81 TYR A C 1
ATOM 637 O O . TYR A 1 81 ? 28.365 9.550 -35.216 1.00 92.69 81 TYR A O 1
ATOM 645 N N . ARG A 1 82 ? 27.455 9.458 -37.271 1.00 90.00 82 ARG A N 1
ATOM 646 C CA . ARG A 1 82 ? 28.740 9.402 -37.986 1.00 90.00 82 ARG A C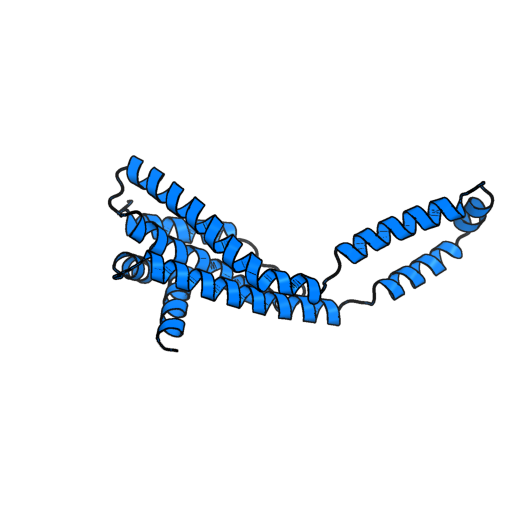A 1
ATOM 647 C C . ARG A 1 82 ? 29.579 10.651 -37.727 1.00 90.00 82 ARG A C 1
ATOM 649 O O . ARG A 1 82 ? 30.775 10.543 -37.488 1.00 90.00 82 ARG A O 1
ATOM 656 N N . SER A 1 83 ? 28.957 11.833 -37.725 1.00 90.19 83 SER A N 1
ATOM 657 C CA . SER A 1 83 ? 29.669 13.085 -37.428 1.00 90.19 83 SER A CA 1
ATOM 658 C C . SER A 1 83 ? 30.189 13.147 -35.985 1.00 90.19 83 SER A C 1
ATOM 660 O O . SER A 1 83 ? 31.288 13.636 -35.742 1.00 90.19 83 SER A O 1
ATOM 662 N N . MET A 1 84 ? 29.443 12.579 -35.033 1.00 91.75 84 MET A N 1
ATOM 663 C CA . MET A 1 84 ? 29.827 12.483 -33.625 1.00 91.75 84 MET A CA 1
ATOM 664 C C . MET A 1 84 ? 30.999 11.512 -33.415 1.00 91.75 84 MET A C 1
ATOM 666 O O . MET A 1 84 ? 31.859 11.781 -32.578 1.00 91.75 84 MET A O 1
ATOM 670 N N . GLN A 1 85 ? 31.082 10.419 -34.181 1.00 89.88 85 GLN A N 1
ATOM 671 C CA . GLN A 1 85 ? 32.210 9.476 -34.115 1.00 89.88 85 GLN A CA 1
ATOM 672 C C . GLN A 1 85 ? 33.554 10.103 -34.517 1.00 89.88 85 GLN A C 1
ATOM 674 O O . GLN A 1 85 ? 34.601 9.635 -34.078 1.00 89.88 85 GLN A O 1
ATOM 679 N N . LEU A 1 86 ? 33.538 11.174 -35.318 1.00 88.81 86 LEU A N 1
ATOM 680 C CA . LEU A 1 86 ? 34.748 11.906 -35.705 1.00 88.81 86 LEU A CA 1
ATOM 681 C C . LEU A 1 86 ? 35.312 12.765 -34.558 1.00 88.81 86 LEU A C 1
ATOM 683 O O . LEU A 1 86 ? 36.473 13.170 -34.614 1.00 88.81 86 LEU A O 1
ATOM 687 N N . ALA A 1 87 ? 34.516 13.050 -33.521 1.00 89.88 87 ALA A N 1
ATOM 688 C CA . ALA A 1 87 ? 34.966 13.781 -32.343 1.00 89.88 87 ALA A CA 1
ATOM 689 C C . ALA A 1 87 ? 35.706 12.848 -31.356 1.00 89.88 87 ALA A C 1
ATOM 691 O O . ALA A 1 87 ? 35.235 11.735 -31.096 1.00 89.88 87 ALA A O 1
ATOM 692 N N . PRO A 1 88 ? 36.825 13.282 -30.738 1.00 88.94 88 PRO A N 1
ATOM 693 C CA . PRO A 1 88 ? 37.555 12.466 -29.767 1.00 88.94 88 PRO A CA 1
ATOM 694 C C . PRO A 1 88 ? 36.659 12.040 -28.594 1.00 88.94 88 PRO A C 1
ATOM 696 O O . PRO A 1 88 ? 36.135 12.882 -27.869 1.00 88.94 88 PRO A O 1
ATOM 699 N N . GLY A 1 89 ? 36.475 10.730 -28.403 1.00 89.12 89 GLY A N 1
ATOM 700 C CA . GLY A 1 89 ? 35.648 10.179 -27.319 1.00 89.12 89 GLY A CA 1
ATOM 701 C C . GLY A 1 89 ? 34.131 10.349 -27.496 1.00 89.12 89 GLY A C 1
ATOM 702 O O . GLY A 1 89 ? 33.380 10.075 -26.555 1.00 89.12 89 GLY A O 1
ATOM 703 N N . GLY A 1 90 ? 33.658 10.780 -28.672 1.00 89.94 90 GLY A N 1
ATOM 704 C CA . GLY A 1 90 ? 32.229 10.981 -28.941 1.00 89.94 90 GLY A CA 1
ATOM 705 C C . GLY A 1 90 ? 31.406 9.701 -28.769 1.00 89.94 90 GLY A C 1
ATOM 706 O O . GLY A 1 90 ? 30.397 9.699 -28.067 1.00 89.94 90 GLY A O 1
ATOM 707 N N . GLU A 1 91 ? 31.884 8.584 -29.320 1.00 91.19 91 GLU A N 1
ATOM 708 C CA . GLU A 1 91 ? 31.202 7.287 -29.229 1.00 91.19 91 GLU A CA 1
ATOM 709 C C . GLU A 1 91 ? 31.127 6.750 -27.794 1.00 91.19 91 GLU A C 1
ATOM 711 O O . GLU A 1 91 ? 30.054 6.356 -27.335 1.00 91.19 91 GLU A O 1
ATOM 716 N N . SER A 1 92 ? 32.238 6.781 -27.051 1.00 92.44 92 SER A N 1
ATOM 717 C CA . SER A 1 92 ? 32.263 6.313 -25.661 1.00 92.44 92 SER A CA 1
ATOM 718 C C . SER A 1 92 ? 31.355 7.154 -24.764 1.00 92.44 92 SER A C 1
ATOM 720 O O . SER A 1 92 ? 30.636 6.603 -23.931 1.00 92.44 92 SER A O 1
ATOM 722 N N . THR A 1 93 ? 31.340 8.475 -24.970 1.00 93.31 93 THR A N 1
ATOM 723 C CA . THR A 1 93 ? 30.470 9.400 -24.228 1.00 93.31 93 THR A CA 1
ATOM 724 C C . THR A 1 93 ? 29.000 9.127 -24.538 1.00 93.31 93 THR A C 1
ATOM 726 O O . THR A 1 93 ? 28.179 9.021 -23.625 1.00 93.31 93 THR A O 1
ATOM 729 N N . PHE A 1 94 ? 28.661 8.939 -25.815 1.00 94.56 94 PHE A N 1
ATOM 730 C CA . PHE A 1 94 ? 27.303 8.599 -26.225 1.00 94.56 94 PHE A CA 1
ATOM 731 C C . PHE A 1 94 ? 26.838 7.275 -25.620 1.00 94.56 94 PHE A C 1
ATOM 733 O O . PHE A 1 94 ? 25.766 7.227 -25.018 1.00 94.56 94 PHE A O 1
ATOM 740 N N . LEU A 1 95 ? 27.637 6.210 -25.728 1.00 94.31 95 LEU A N 1
ATOM 741 C CA . LEU A 1 95 ? 27.274 4.900 -25.185 1.00 94.31 95 LEU A CA 1
ATOM 742 C C . LEU A 1 95 ? 27.131 4.940 -23.661 1.00 94.31 95 LEU A C 1
ATOM 744 O O . LEU A 1 95 ? 26.233 4.300 -23.118 1.00 94.31 95 LEU A O 1
ATOM 748 N N . GLN A 1 96 ? 27.954 5.723 -22.963 1.00 95.62 96 GLN A N 1
ATOM 749 C CA . GLN A 1 96 ? 27.811 5.921 -21.523 1.00 95.62 96 GLN A CA 1
ATOM 750 C C . GLN A 1 96 ? 26.465 6.569 -21.166 1.00 95.62 96 GLN A C 1
ATOM 752 O O . GLN A 1 96 ? 25.762 6.071 -20.281 1.00 95.62 96 GLN A O 1
ATOM 757 N N . ILE A 1 97 ? 26.082 7.642 -21.865 1.00 94.12 97 ILE A N 1
ATOM 758 C CA . ILE A 1 97 ? 24.794 8.324 -21.663 1.00 94.12 97 ILE A CA 1
ATOM 759 C C . ILE A 1 97 ? 23.638 7.380 -22.011 1.00 94.12 97 ILE A C 1
ATOM 761 O O . ILE A 1 97 ? 22.721 7.204 -21.209 1.00 94.12 97 ILE A O 1
ATOM 765 N N . TRP A 1 98 ? 23.718 6.721 -23.168 1.00 94.75 98 TRP A N 1
ATOM 766 C CA . TRP A 1 98 ? 22.736 5.751 -23.644 1.00 94.75 98 TRP A CA 1
ATOM 767 C C . TRP A 1 98 ? 22.491 4.649 -22.611 1.00 94.75 98 TRP A C 1
ATOM 769 O O . TRP A 1 98 ? 21.357 4.421 -22.190 1.00 94.75 98 TRP A O 1
ATOM 779 N N . ASN A 1 99 ? 23.561 4.008 -22.141 1.00 95.00 99 ASN A N 1
ATOM 780 C CA . ASN A 1 99 ? 23.483 2.949 -21.141 1.00 95.00 99 ASN A CA 1
ATOM 781 C C . ASN A 1 99 ? 22.912 3.466 -19.819 1.00 95.00 99 ASN A C 1
ATOM 783 O O . ASN A 1 99 ? 22.118 2.772 -19.194 1.00 95.00 99 ASN A O 1
ATOM 787 N N . SER A 1 100 ? 23.267 4.683 -19.406 1.00 95.25 100 SER A N 1
ATOM 788 C CA . SER A 1 100 ? 22.752 5.274 -18.165 1.00 95.25 100 SER A CA 1
ATOM 789 C C . SER A 1 100 ? 21.240 5.500 -18.228 1.00 95.25 100 SER A C 1
ATOM 791 O O . SER A 1 100 ? 20.527 5.124 -17.298 1.00 95.25 100 SER A O 1
ATOM 793 N N . ILE A 1 101 ? 20.738 6.034 -19.346 1.00 93.19 101 ILE A N 1
ATOM 794 C CA . ILE A 1 101 ? 19.301 6.245 -19.573 1.00 93.19 101 ILE A CA 1
ATOM 795 C C . ILE A 1 101 ? 18.554 4.906 -19.558 1.00 93.19 101 ILE A C 1
ATOM 797 O O . ILE A 1 101 ? 17.551 4.758 -18.859 1.00 93.19 101 ILE A O 1
ATOM 801 N N . TRP A 1 102 ? 19.053 3.902 -20.281 1.00 93.31 102 TRP A N 1
ATOM 802 C CA . TRP A 1 102 ? 18.396 2.594 -20.338 1.00 93.31 102 TRP A CA 1
ATOM 803 C C . TRP A 1 102 ? 18.475 1.814 -19.029 1.00 93.31 102 TRP A C 1
ATOM 805 O O . TRP A 1 102 ? 17.512 1.137 -18.679 1.00 93.31 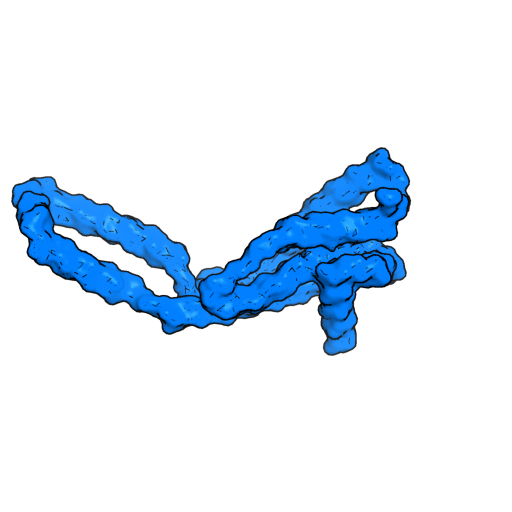102 TRP A O 1
ATOM 815 N N . ASN A 1 103 ? 19.561 1.948 -18.269 1.00 92.12 103 ASN A N 1
ATOM 816 C CA . ASN A 1 103 ? 19.650 1.388 -16.924 1.00 92.12 103 ASN A CA 1
ATOM 817 C C . ASN A 1 103 ? 18.617 2.033 -15.988 1.00 92.12 103 ASN A C 1
ATOM 819 O O . ASN A 1 103 ? 17.992 1.325 -15.197 1.00 92.12 103 ASN A O 1
ATOM 823 N N . ALA A 1 104 ? 18.380 3.345 -16.107 1.00 90.94 104 ALA A N 1
ATOM 824 C CA . ALA A 1 104 ? 17.322 4.021 -15.360 1.00 90.94 104 ALA A CA 1
ATOM 825 C C . ALA A 1 104 ? 15.933 3.480 -15.741 1.00 90.94 104 ALA A C 1
ATOM 827 O O . ALA A 1 104 ? 15.176 3.095 -14.849 1.00 90.94 104 ALA A O 1
ATOM 828 N N . PHE A 1 105 ? 15.626 3.328 -17.034 1.00 88.88 105 PHE A N 1
ATOM 829 C CA . PHE A 1 105 ? 14.368 2.706 -17.474 1.00 88.88 105 PHE A CA 1
ATOM 830 C C . PHE A 1 105 ? 14.219 1.257 -16.995 1.00 88.88 105 PHE A C 1
ATOM 832 O O . PHE A 1 105 ? 13.176 0.893 -16.454 1.00 88.88 105 PHE A O 1
ATOM 839 N N . ALA A 1 106 ? 15.265 0.437 -17.121 1.00 87.44 106 ALA A N 1
ATOM 840 C CA . ALA A 1 106 ? 15.261 -0.944 -16.640 1.00 87.44 106 ALA A CA 1
ATOM 841 C C . ALA A 1 106 ? 15.037 -1.019 -15.121 1.00 87.44 106 ALA A C 1
ATOM 843 O O . ALA A 1 106 ? 14.340 -1.909 -14.634 1.00 87.44 106 ALA A O 1
ATOM 844 N N . SER A 1 107 ? 15.561 -0.049 -14.365 1.00 85.81 107 SER A N 1
ATOM 845 C CA . SER A 1 107 ? 15.313 0.057 -12.925 1.00 85.81 107 SER A CA 1
ATOM 846 C C . SER A 1 107 ? 13.855 0.387 -12.593 1.00 85.81 107 SER A C 1
ATOM 848 O O . SER A 1 107 ? 13.381 0.019 -11.522 1.00 85.81 107 SER A O 1
ATOM 850 N N . MET A 1 108 ? 13.106 1.011 -13.499 1.00 84.06 108 MET A N 1
ATOM 851 C CA . MET A 1 108 ? 11.680 1.309 -13.315 1.00 84.06 108 MET A CA 1
ATOM 852 C C . MET A 1 108 ? 10.770 0.207 -13.869 1.00 84.06 108 MET A C 1
ATOM 854 O O . MET A 1 108 ? 9.582 0.188 -13.563 1.00 84.06 108 MET A O 1
ATOM 858 N N . ALA A 1 109 ? 11.321 -0.727 -14.647 1.00 85.31 109 ALA A N 1
ATOM 859 C CA . ALA A 1 109 ? 10.556 -1.783 -15.289 1.00 85.31 109 ALA A CA 1
ATOM 860 C C . ALA A 1 109 ? 9.882 -2.728 -14.273 1.00 85.31 109 ALA A C 1
ATOM 862 O O . ALA A 1 109 ? 10.481 -3.056 -13.236 1.00 85.31 109 ALA A O 1
ATOM 863 N N . PRO A 1 110 ? 8.675 -3.236 -14.576 1.00 83.06 110 PRO A N 1
ATOM 864 C CA . PRO A 1 110 ? 8.007 -4.242 -13.757 1.00 83.06 110 PRO A CA 1
ATOM 865 C C . PRO A 1 110 ? 8.923 -5.443 -13.497 1.00 83.06 110 PRO A C 1
ATOM 867 O O . PRO A 1 110 ? 9.532 -5.996 -14.411 1.00 83.06 110 PRO A O 1
ATOM 870 N N . SER A 1 111 ? 9.050 -5.840 -12.230 1.00 85.31 111 SER A N 1
ATOM 871 C CA . SER A 1 111 ? 9.903 -6.958 -11.822 1.00 85.31 111 SER A CA 1
ATOM 872 C C . SER A 1 111 ? 9.179 -7.828 -10.796 1.00 85.31 111 SER A C 1
ATOM 874 O O . SER A 1 111 ? 9.001 -7.390 -9.653 1.00 85.31 111 SER A O 1
ATOM 876 N N . PRO A 1 112 ? 8.811 -9.071 -11.162 1.00 84.38 112 PRO A N 1
ATOM 877 C CA . PRO A 1 112 ? 8.166 -10.010 -10.245 1.00 84.38 112 PRO A CA 1
ATOM 878 C C . PRO A 1 112 ? 9.003 -10.303 -8.994 1.00 84.38 112 PRO A C 1
ATOM 880 O O . PRO A 1 112 ? 8.472 -10.475 -7.907 1.00 84.38 112 PRO A O 1
ATOM 883 N N . VAL A 1 113 ? 10.334 -10.310 -9.113 1.00 85.81 113 VAL A N 1
ATOM 884 C CA . VAL A 1 113 ? 11.222 -10.567 -7.967 1.00 85.81 113 VAL A CA 1
ATOM 885 C C . VAL A 1 113 ? 11.163 -9.421 -6.956 1.00 85.81 113 VAL A C 1
ATOM 887 O O . VAL A 1 113 ? 11.114 -9.661 -5.752 1.00 85.81 113 VAL A O 1
ATOM 890 N N . ARG A 1 114 ? 11.114 -8.165 -7.423 1.00 83.12 114 ARG A N 1
ATOM 891 C CA . ARG A 1 114 ? 11.009 -7.001 -6.528 1.00 83.12 114 ARG A CA 1
ATOM 892 C C . ARG A 1 114 ? 9.644 -6.904 -5.851 1.00 83.12 114 ARG A C 1
ATOM 894 O O . ARG A 1 114 ? 9.577 -6.439 -4.716 1.00 83.12 114 ARG A O 1
ATOM 901 N N . SER A 1 115 ? 8.571 -7.365 -6.497 1.00 85.19 115 SER A N 1
ATOM 902 C CA . SER A 1 115 ? 7.231 -7.340 -5.898 1.00 85.19 115 SER A CA 1
ATOM 903 C C . SER A 1 115 ? 7.073 -8.323 -4.730 1.00 85.19 115 SER A C 1
ATOM 905 O O . SER A 1 115 ? 6.249 -8.070 -3.851 1.00 85.19 115 SER A O 1
ATOM 907 N N . LEU A 1 116 ? 7.917 -9.361 -4.626 1.00 87.50 116 LEU A N 1
ATOM 908 C CA . LEU A 1 116 ? 7.936 -10.278 -3.474 1.00 87.50 116 LEU A CA 1
ATOM 909 C C . LEU A 1 116 ? 8.257 -9.570 -2.150 1.00 87.50 116 LEU A C 1
ATOM 911 O O . LEU A 1 116 ? 7.660 -9.889 -1.122 1.00 87.50 116 LEU A O 1
ATOM 915 N N . ALA A 1 117 ? 9.132 -8.557 -2.162 1.00 85.69 117 ALA A N 1
ATOM 916 C CA . ALA A 1 117 ? 9.399 -7.740 -0.973 1.00 85.69 117 ALA A CA 1
ATOM 917 C C . ALA A 1 117 ? 8.132 -7.009 -0.477 1.00 85.69 117 ALA A C 1
ATOM 919 O O . ALA A 1 117 ? 8.006 -6.681 0.707 1.00 85.69 117 ALA A O 1
ATOM 920 N N . GLY A 1 118 ? 7.159 -6.797 -1.369 1.00 83.81 118 GLY A N 1
ATOM 921 C CA . GLY A 1 118 ? 5.848 -6.229 -1.072 1.00 83.81 118 GLY A CA 1
ATOM 922 C C . GLY A 1 118 ? 4.999 -7.074 -0.121 1.00 83.81 118 GLY A C 1
ATOM 923 O O . GLY A 1 118 ? 4.161 -6.505 0.572 1.00 83.81 118 GLY A O 1
ATOM 924 N N . ILE A 1 119 ? 5.236 -8.389 -0.028 1.00 87.38 119 ILE A N 1
ATOM 925 C CA . ILE A 1 119 ? 4.488 -9.297 0.866 1.00 87.38 119 ILE A CA 1
ATOM 926 C C . ILE A 1 119 ? 4.638 -8.885 2.326 1.00 87.38 119 ILE A C 1
ATOM 928 O O . ILE A 1 119 ? 3.673 -8.923 3.079 1.00 87.38 119 ILE A O 1
ATOM 932 N N . ILE A 1 120 ? 5.841 -8.466 2.713 1.00 88.12 120 ILE A N 1
ATOM 933 C CA . ILE A 1 120 ? 6.146 -8.081 4.093 1.00 88.12 120 ILE A CA 1
ATOM 934 C C . ILE A 1 120 ? 6.006 -6.569 4.262 1.00 88.12 120 ILE A C 1
ATOM 936 O O . ILE A 1 120 ? 5.421 -6.095 5.233 1.00 88.12 120 ILE A O 1
ATOM 940 N N . THR A 1 121 ? 6.518 -5.790 3.307 1.00 89.12 121 THR A N 1
ATOM 941 C CA . THR A 1 121 ? 6.592 -4.330 3.462 1.00 89.12 121 THR A CA 1
ATOM 942 C C . THR A 1 121 ? 5.226 -3.648 3.400 1.00 89.12 121 THR A C 1
ATOM 944 O O . THR A 1 121 ? 5.010 -2.695 4.145 1.00 89.12 121 THR A O 1
ATOM 947 N N . ARG A 1 122 ? 4.275 -4.134 2.586 1.00 89.62 122 ARG A N 1
ATOM 948 C CA . ARG A 1 122 ? 2.927 -3.541 2.485 1.00 89.62 122 ARG A CA 1
ATOM 949 C C . ARG A 1 122 ? 2.101 -3.658 3.770 1.00 89.62 122 ARG A C 1
ATOM 951 O O . ARG A 1 122 ? 1.651 -2.614 4.243 1.00 89.62 122 ARG A O 1
ATOM 958 N N . PRO A 1 123 ? 1.890 -4.854 4.362 1.00 90.31 123 PRO A N 1
ATOM 959 C CA . PRO A 1 123 ? 1.142 -4.953 5.615 1.00 90.31 123 PRO A CA 1
ATOM 960 C C . PRO A 1 123 ? 1.830 -4.173 6.737 1.00 90.31 123 PRO A C 1
ATOM 962 O O . PRO A 1 123 ? 1.157 -3.465 7.480 1.00 90.31 123 PRO A O 1
ATOM 965 N N . LEU A 1 124 ? 3.166 -4.216 6.817 1.00 94.12 124 LEU A N 1
ATOM 966 C CA . LEU A 1 124 ? 3.916 -3.444 7.807 1.00 94.12 124 LEU A CA 1
ATOM 967 C C . LEU A 1 124 ? 3.677 -1.933 7.651 1.00 94.12 124 LEU A C 1
ATOM 969 O O . LEU A 1 124 ? 3.387 -1.254 8.633 1.00 94.12 124 LEU A O 1
ATOM 973 N N . ALA A 1 125 ? 3.763 -1.409 6.425 1.00 92.19 125 ALA A N 1
ATOM 974 C CA . ALA A 1 125 ? 3.534 0.007 6.149 1.00 92.19 125 ALA A CA 1
ATOM 975 C C . ALA A 1 125 ? 2.104 0.440 6.508 1.00 92.19 125 ALA A C 1
ATOM 977 O O . ALA A 1 125 ? 1.931 1.491 7.126 1.00 92.19 125 ALA A O 1
ATOM 978 N N . LEU A 1 126 ? 1.095 -0.380 6.182 1.00 93.38 126 LEU A N 1
ATOM 979 C CA . LEU A 1 126 ? -0.298 -0.127 6.567 1.00 93.38 126 LEU A CA 1
ATOM 980 C C . LEU A 1 126 ? -0.459 -0.066 8.087 1.00 93.38 126 LEU A C 1
ATOM 982 O O . LEU A 1 126 ? -1.066 0.875 8.588 1.00 93.38 126 LEU A O 1
ATOM 986 N N . ILE A 1 127 ? 0.119 -1.024 8.816 1.00 96.56 127 ILE A N 1
ATOM 987 C CA . ILE A 1 127 ? 0.042 -1.076 10.281 1.00 96.56 127 ILE A CA 1
ATOM 988 C C . ILE A 1 127 ? 0.725 0.143 10.903 1.00 96.56 127 ILE A C 1
ATOM 990 O O . ILE A 1 127 ? 0.142 0.788 11.769 1.00 96.56 127 ILE A O 1
ATOM 994 N N . VAL A 1 128 ? 1.934 0.492 10.456 1.00 96.56 128 VAL A N 1
ATOM 995 C CA . VAL A 1 128 ? 2.666 1.656 10.983 1.00 96.56 128 VAL A CA 1
ATOM 996 C C . VAL A 1 128 ? 1.883 2.944 10.732 1.00 96.56 128 VAL A C 1
ATOM 998 O O . VAL A 1 128 ? 1.690 3.730 11.660 1.00 96.56 128 VAL A O 1
ATOM 1001 N N . PHE A 1 129 ? 1.390 3.149 9.508 1.00 95.31 129 PHE A N 1
ATOM 1002 C CA . PHE A 1 129 ? 0.601 4.333 9.176 1.00 95.31 129 PHE A CA 1
ATOM 1003 C C . PHE A 1 129 ? -0.701 4.395 9.984 1.00 95.31 129 PHE A C 1
ATOM 1005 O O . PHE A 1 129 ? -1.032 5.446 10.531 1.00 95.31 129 PHE A O 1
ATOM 1012 N N . TRP A 1 130 ? -1.405 3.270 10.114 1.00 97.06 130 TRP A N 1
ATOM 1013 C CA . TRP A 1 130 ? -2.623 3.156 10.914 1.00 97.06 130 TRP A CA 1
ATOM 1014 C C . TRP A 1 130 ? -2.385 3.464 12.394 1.00 97.06 130 TRP A C 1
ATOM 1016 O O . TRP A 1 130 ? -3.136 4.248 12.969 1.00 97.06 130 TRP A O 1
ATOM 1026 N N . LEU A 1 131 ? -1.327 2.918 13.002 1.00 97.62 131 LEU A N 1
ATOM 1027 C CA . LEU A 1 131 ? -0.987 3.188 14.401 1.00 97.62 131 LEU A CA 1
ATOM 1028 C C . LEU A 1 131 ? -0.714 4.674 14.630 1.00 97.62 131 LEU A C 1
ATOM 1030 O O . LEU A 1 131 ? -1.223 5.249 15.593 1.00 97.62 131 LEU A O 1
ATOM 1034 N N . VAL A 1 132 ? 0.059 5.304 13.742 1.00 97.25 132 VAL A N 1
ATOM 1035 C CA . VAL A 1 132 ? 0.361 6.739 13.825 1.00 97.25 132 VAL A CA 1
ATOM 1036 C C . VAL A 1 132 ? -0.914 7.563 13.656 1.00 97.25 132 VAL A C 1
ATOM 1038 O O . VAL A 1 132 ? -1.227 8.392 14.512 1.00 97.25 132 VAL A O 1
ATOM 1041 N N . PHE A 1 133 ? -1.677 7.315 12.590 1.00 96.56 133 PHE A N 1
ATOM 1042 C CA . PHE A 1 133 ? -2.900 8.055 12.295 1.00 96.56 133 PHE A CA 1
ATOM 1043 C C . PHE A 1 133 ? -3.951 7.890 13.396 1.00 96.56 133 PHE A C 1
ATOM 1045 O O . PHE A 1 133 ? -4.446 8.887 13.916 1.00 96.56 133 PHE A O 1
ATOM 1052 N N . GLY A 1 134 ? -4.273 6.656 13.786 1.00 96.88 134 GLY A N 1
ATOM 1053 C CA . GLY A 1 134 ? -5.298 6.365 14.785 1.00 96.88 134 GLY A CA 1
ATOM 1054 C C . GLY A 1 134 ? -4.937 6.894 16.173 1.00 96.88 134 GLY A C 1
ATOM 1055 O O . GLY A 1 134 ? -5.809 7.414 16.869 1.00 96.88 134 GLY A O 1
ATOM 1056 N N . SER A 1 135 ? -3.652 6.865 16.547 1.00 97.56 135 SER A N 1
ATOM 1057 C CA . SER A 1 135 ? -3.184 7.467 17.805 1.00 97.56 135 SER A CA 1
ATOM 1058 C C . SER A 1 135 ? -3.326 8.988 17.794 1.00 97.56 135 SER A C 1
ATOM 1060 O O . SER A 1 135 ? -3.850 9.562 18.748 1.00 97.56 135 SER A O 1
ATOM 1062 N N . LEU A 1 136 ? -2.913 9.655 16.710 1.00 97.62 136 LEU A N 1
ATOM 1063 C CA . LEU A 1 136 ? -3.091 11.103 16.567 1.00 97.62 136 LEU A CA 1
ATOM 1064 C C . LEU A 1 136 ? -4.576 11.479 16.563 1.00 97.62 136 LEU A C 1
ATOM 1066 O O . LEU A 1 136 ? -4.984 12.389 17.282 1.00 97.62 136 LEU A O 1
ATOM 1070 N N . ALA A 1 137 ? -5.393 10.752 15.803 1.00 96.44 137 ALA A N 1
ATOM 1071 C CA . ALA A 1 137 ? -6.826 10.983 15.717 1.00 96.44 137 ALA A CA 1
ATOM 1072 C C . ALA A 1 137 ? -7.516 10.822 17.079 1.00 96.44 137 ALA A C 1
ATOM 1074 O O . ALA A 1 137 ? -8.335 11.665 17.441 1.00 96.44 137 ALA A O 1
ATOM 1075 N N . TYR A 1 138 ? -7.138 9.804 17.861 1.00 97.44 138 TYR A N 1
ATOM 1076 C CA . TYR A 1 138 ? -7.597 9.640 19.240 1.00 97.44 138 TYR A CA 1
AT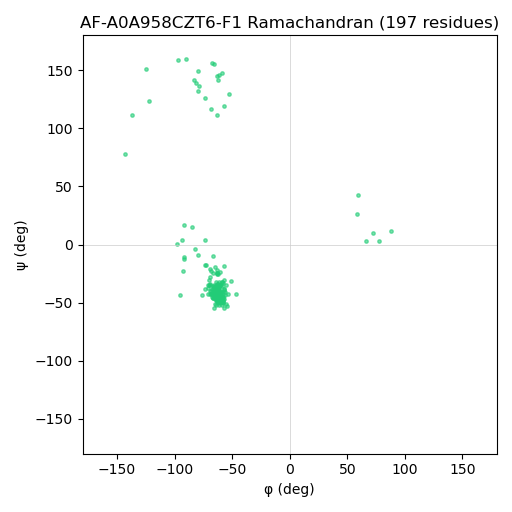OM 1077 C C . TYR A 1 138 ? -7.234 10.850 20.107 1.00 97.44 138 TYR A 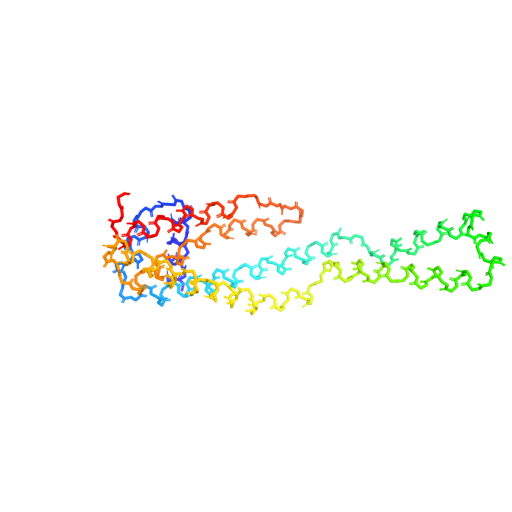C 1
ATOM 1079 O O . TYR A 1 138 ? -8.103 11.383 20.796 1.00 97.44 138 TYR A O 1
ATOM 1087 N N . LEU A 1 139 ? -5.977 11.308 20.064 1.00 96.94 139 LEU A N 1
ATOM 1088 C CA . LEU A 1 139 ? -5.528 12.451 20.866 1.00 96.94 139 LEU A CA 1
ATOM 1089 C C . LEU A 1 139 ? -6.326 13.713 20.534 1.00 96.94 139 LEU A C 1
ATOM 1091 O O . LEU A 1 139 ? -6.854 14.355 21.441 1.00 96.94 139 LEU A O 1
ATOM 1095 N N . PHE A 1 140 ? -6.470 14.039 19.249 1.00 95.81 140 PHE A N 1
ATOM 1096 C CA . PHE A 1 140 ? -7.262 15.194 18.832 1.00 95.81 140 PHE A CA 1
ATOM 1097 C C . PHE A 1 140 ? -8.729 15.035 19.224 1.00 95.81 140 PHE A C 1
ATOM 1099 O O . PHE A 1 140 ? -9.280 15.923 19.871 1.00 95.81 140 PHE A O 1
ATOM 1106 N N . ALA A 1 141 ? -9.354 13.896 18.923 1.00 94.94 141 ALA A N 1
ATOM 1107 C CA . ALA A 1 141 ? -10.745 13.655 19.292 1.00 94.94 141 ALA A CA 1
ATOM 1108 C C . ALA A 1 141 ? -10.959 13.782 20.806 1.00 94.94 141 ALA A C 1
ATOM 1110 O O . ALA A 1 141 ? -11.955 14.357 21.238 1.00 94.94 141 ALA A O 1
ATOM 1111 N N . ARG A 1 142 ? -10.003 13.320 21.620 1.00 93.94 142 ARG A N 1
ATOM 1112 C CA . ARG A 1 142 ? -10.054 13.447 23.078 1.00 93.94 142 ARG A CA 1
ATOM 1113 C C . ARG A 1 142 ? -9.939 14.898 23.545 1.00 93.94 142 ARG A C 1
ATOM 1115 O O . ARG A 1 142 ? -10.687 15.290 24.436 1.00 93.94 142 ARG A O 1
ATOM 1122 N N . VAL A 1 143 ? -9.057 15.693 22.934 1.00 94.56 143 VAL A N 1
ATOM 1123 C CA . VAL A 1 143 ? -8.925 17.138 23.213 1.00 94.56 143 VAL A CA 1
ATOM 1124 C C . VAL A 1 143 ? -10.222 17.889 22.898 1.00 94.56 143 VAL A C 1
ATOM 1126 O O . VAL A 1 143 ? -10.601 18.789 23.642 1.00 94.56 143 VAL A O 1
ATOM 1129 N N . PHE A 1 144 ? -10.952 17.475 21.861 1.00 92.62 144 PHE A N 1
ATOM 1130 C CA . PHE A 1 144 ? -12.251 18.049 21.491 1.00 92.62 144 PHE A CA 1
ATOM 1131 C C . PHE A 1 144 ? -13.452 17.441 22.245 1.00 92.62 144 PHE A C 1
ATOM 1133 O O . PHE A 1 144 ? -14.596 17.654 21.850 1.00 92.62 144 PHE A O 1
ATOM 1140 N N . GLY A 1 145 ? -13.226 16.703 23.339 1.00 93.44 145 GLY A N 1
ATOM 1141 C CA . GLY A 1 145 ? -14.296 16.176 24.199 1.00 93.44 145 GLY A CA 1
ATOM 1142 C C . GLY A 1 145 ? -14.865 14.813 23.785 1.00 93.44 145 GLY A C 1
ATOM 1143 O O . GLY A 1 145 ? -15.883 14.379 24.323 1.00 93.44 145 GLY A O 1
ATOM 1144 N N . GLY A 1 146 ? -14.211 14.111 22.858 1.00 94.25 146 GLY A N 1
ATOM 1145 C CA . GLY A 1 146 ? -14.608 12.784 22.400 1.00 94.25 146 GLY A CA 1
ATOM 1146 C C . GLY A 1 146 ? -14.584 11.721 23.506 1.00 94.25 146 GLY A C 1
ATOM 1147 O O . GLY A 1 146 ? -13.679 11.670 24.350 1.00 94.25 146 GLY A O 1
ATOM 1148 N N . LYS A 1 147 ? -15.571 10.819 23.471 1.00 94.69 147 LYS A N 1
ATOM 1149 C CA . LYS A 1 147 ? -15.820 9.847 24.554 1.00 94.69 147 LYS A CA 1
ATOM 1150 C C . LYS A 1 147 ? -15.138 8.486 24.375 1.00 94.69 147 LYS A C 1
ATOM 1152 O O . LYS A 1 147 ? -14.915 7.804 25.369 1.00 94.69 147 LYS A O 1
ATOM 1157 N N . GLY A 1 148 ? -14.803 8.111 23.141 1.00 94.44 148 GLY A N 1
ATOM 1158 C CA . GLY A 1 148 ? -14.207 6.813 22.824 1.00 94.44 148 GLY A CA 1
ATOM 1159 C C . GLY A 1 148 ? -12.793 6.612 23.374 1.00 94.44 148 GLY A C 1
ATOM 1160 O O . GLY A 1 148 ? -12.063 7.572 23.637 1.00 94.44 148 GLY A O 1
ATOM 1161 N N . THR A 1 149 ? -12.416 5.346 23.547 1.00 97.06 149 THR A N 1
ATOM 1162 C CA . THR A 1 149 ? -11.083 4.924 24.008 1.00 97.06 149 THR A CA 1
ATOM 1163 C C . THR A 1 149 ? -10.120 4.712 22.839 1.00 97.06 149 THR A C 1
ATOM 1165 O O . THR A 1 149 ? -10.550 4.452 21.719 1.00 97.06 149 THR A O 1
ATOM 1168 N N . LEU A 1 150 ? -8.808 4.738 23.099 1.00 97.06 150 LEU A N 1
ATOM 1169 C CA . LEU A 1 150 ? -7.792 4.487 22.068 1.00 97.06 150 LEU A CA 1
ATOM 1170 C C . LEU A 1 150 ? -7.984 3.129 21.371 1.00 97.06 150 LEU A C 1
ATOM 1172 O O . LEU A 1 150 ? -7.850 3.045 20.155 1.00 97.06 150 LEU A O 1
ATOM 1176 N N . ASN A 1 151 ? -8.328 2.085 22.133 1.00 97.31 151 ASN A N 1
ATOM 1177 C CA . ASN A 1 151 ? -8.582 0.744 21.603 1.00 97.31 151 ASN A CA 1
ATOM 1178 C C . ASN A 1 151 ? -9.714 0.774 20.558 1.00 97.31 151 ASN A C 1
ATOM 1180 O O . ASN A 1 151 ? -9.539 0.334 19.424 1.00 97.31 151 ASN A O 1
ATOM 1184 N N . GLN A 1 152 ? -10.834 1.406 20.912 1.00 97.56 152 GLN A N 1
ATOM 1185 C CA . GLN A 1 152 ? -11.985 1.586 20.027 1.00 97.56 152 GLN A CA 1
ATOM 1186 C C . GLN A 1 152 ? -11.653 2.430 18.793 1.00 97.56 152 GLN A C 1
ATOM 1188 O O . GLN A 1 152 ? -12.064 2.087 17.685 1.00 97.56 152 GLN A O 1
ATOM 1193 N N . THR A 1 153 ? -10.893 3.516 18.966 1.00 97.62 153 THR A N 1
ATOM 1194 C CA . THR A 1 153 ? -10.464 4.376 17.856 1.00 97.62 153 THR A CA 1
ATOM 1195 C C . THR A 1 153 ? -9.594 3.604 16.875 1.00 97.62 153 THR A C 1
ATOM 1197 O O . THR A 1 153 ? -9.833 3.666 15.670 1.00 97.62 153 THR A O 1
ATOM 1200 N N . LEU A 1 154 ? -8.610 2.849 17.368 1.00 97.75 154 LEU A N 1
ATOM 1201 C CA . LEU A 1 154 ? -7.733 2.034 16.531 1.00 97.75 154 LEU A CA 1
ATOM 1202 C C . LEU A 1 154 ? -8.531 0.956 15.787 1.00 97.75 154 LEU A C 1
ATOM 1204 O O . LEU A 1 154 ? -8.416 0.868 14.565 1.00 97.75 154 LEU A O 1
ATOM 1208 N N . GLY A 1 155 ? -9.405 0.216 16.473 1.00 96.62 155 GLY A N 1
ATOM 1209 C CA . GLY A 1 155 ? -10.266 -0.778 15.827 1.00 96.62 155 GLY A CA 1
ATOM 1210 C C . GLY A 1 155 ? -11.132 -0.181 14.717 1.00 96.62 155 GLY A C 1
ATOM 1211 O O . GLY A 1 155 ? -11.057 -0.607 13.565 1.00 96.62 155 GLY A O 1
ATOM 1212 N N . ALA A 1 156 ? -11.902 0.868 15.014 1.00 96.69 156 ALA A N 1
ATOM 1213 C CA . ALA A 1 156 ? -12.797 1.472 14.026 1.00 96.69 156 ALA A CA 1
ATOM 1214 C C . ALA A 1 156 ? -12.045 2.127 12.854 1.00 96.69 156 ALA A C 1
ATOM 1216 O O . ALA A 1 156 ? -12.496 2.052 11.711 1.00 96.69 156 ALA A O 1
ATOM 1217 N N . THR A 1 157 ? -10.889 2.750 13.102 1.00 97.19 157 THR A N 1
ATOM 1218 C CA . THR A 1 157 ? -10.072 3.347 12.030 1.00 97.19 157 THR A CA 1
ATOM 1219 C C . THR A 1 157 ? -9.368 2.302 11.165 1.00 97.19 157 THR A C 1
ATOM 1221 O O . THR A 1 157 ? -9.014 2.614 10.031 1.00 97.19 157 THR A O 1
ATOM 1224 N N . ALA A 1 158 ? -9.232 1.049 11.612 1.00 97.25 158 ALA A N 1
ATOM 1225 C CA . ALA A 1 158 ? -8.761 -0.028 10.741 1.00 97.25 158 ALA A CA 1
ATOM 1226 C C . ALA A 1 158 ? -9.731 -0.260 9.567 1.00 97.25 158 ALA A C 1
ATOM 1228 O O . ALA A 1 158 ? -9.290 -0.410 8.424 1.00 97.25 158 ALA A O 1
ATOM 1229 N N . LEU A 1 159 ? -11.048 -0.167 9.811 1.00 96.75 159 LEU A N 1
ATOM 1230 C CA . LEU A 1 159 ? -12.074 -0.237 8.759 1.00 96.75 159 LEU A CA 1
ATOM 1231 C C . LEU A 1 159 ? -11.971 0.913 7.752 1.00 96.75 159 LEU A C 1
ATOM 1233 O O . LEU A 1 159 ? -12.405 0.768 6.610 1.00 96.75 159 LEU A O 1
ATOM 1237 N N . ALA A 1 160 ? -11.337 2.031 8.119 1.00 95.31 160 ALA A N 1
ATOM 1238 C CA . ALA A 1 160 ? -11.073 3.115 7.179 1.00 95.31 160 ALA A CA 1
ATOM 1239 C C . ALA A 1 160 ? -10.071 2.745 6.076 1.00 95.31 160 ALA A C 1
ATOM 1241 O O . ALA A 1 160 ? -9.958 3.474 5.095 1.00 95.31 160 ALA A O 1
ATOM 1242 N N . SER A 1 161 ? -9.403 1.593 6.190 1.00 94.94 161 SER A N 1
ATOM 1243 C CA . SER A 1 161 ? -8.593 1.007 5.116 1.00 94.94 161 SER A CA 1
ATOM 1244 C C . SER A 1 161 ? -9.419 0.222 4.088 1.00 94.94 161 SER A C 1
ATOM 1246 O O . SER A 1 161 ? -8.870 -0.200 3.072 1.00 94.94 161 SER A O 1
ATOM 1248 N N . GLY A 1 162 ? -10.737 0.080 4.286 1.00 94.00 162 GLY A N 1
ATOM 1249 C CA . GLY A 1 162 ? -11.675 -0.516 3.324 1.00 94.00 162 GLY A CA 1
ATOM 1250 C C . GLY A 1 162 ? -11.544 -0.037 1.868 1.00 94.00 162 GLY A C 1
ATOM 1251 O O . GLY A 1 162 ? -11.513 -0.885 0.975 1.00 94.00 162 GLY A O 1
ATOM 1252 N N . PRO A 1 163 ? -11.356 1.272 1.591 1.00 95.88 163 PRO A N 1
ATOM 1253 C CA . PRO A 1 163 ? -11.094 1.805 0.248 1.00 95.88 163 PRO A CA 1
ATOM 1254 C C . PRO A 1 163 ? -9.963 1.100 -0.499 1.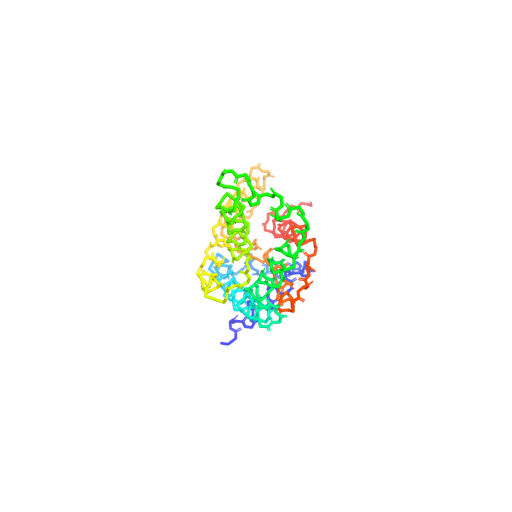00 95.88 163 PRO A C 1
ATOM 1256 O O . PRO A 1 163 ? -10.014 0.984 -1.721 1.00 95.88 163 PRO A O 1
ATOM 1259 N N . GLN A 1 164 ? -8.959 0.589 0.216 1.00 94.25 164 GLN A N 1
ATOM 1260 C CA . GLN A 1 164 ? -7.828 -0.097 -0.400 1.00 94.25 164 GLN A CA 1
ATOM 1261 C C . GLN A 1 164 ? -8.236 -1.397 -1.102 1.00 94.25 164 GLN A C 1
ATOM 1263 O O . GLN A 1 164 ? -7.512 -1.829 -1.992 1.00 94.25 164 GLN A O 1
ATOM 1268 N N . LEU A 1 165 ? -9.397 -1.994 -0.793 1.00 94.25 165 LEU A N 1
ATOM 1269 C CA . LEU A 1 165 ? -9.922 -3.128 -1.568 1.00 94.25 165 LEU A CA 1
ATOM 1270 C C . LEU A 1 165 ? -10.100 -2.800 -3.044 1.00 94.25 165 LEU A C 1
ATOM 1272 O O . LEU A 1 165 ? -9.958 -3.685 -3.884 1.00 94.25 165 LEU A O 1
ATOM 1276 N N . LEU A 1 166 ? -10.397 -1.544 -3.377 1.00 93.62 166 LEU A N 1
ATOM 1277 C CA . LEU A 1 166 ? -10.561 -1.151 -4.769 1.00 93.62 166 LEU A CA 1
ATOM 1278 C C . LEU A 1 166 ? -9.256 -1.383 -5.543 1.00 93.62 166 LEU A C 1
ATOM 1280 O O . LEU A 1 166 ? -9.312 -1.807 -6.694 1.00 93.62 166 LEU A O 1
ATOM 1284 N N . THR A 1 167 ? -8.091 -1.236 -4.897 1.00 92.31 167 THR A N 1
ATOM 1285 C CA . THR A 1 167 ? -6.761 -1.514 -5.472 1.00 92.31 167 THR A CA 1
ATOM 1286 C C . THR A 1 167 ? -6.618 -2.945 -5.992 1.00 92.31 167 THR A C 1
ATOM 1288 O O . THR A 1 167 ? -5.776 -3.202 -6.842 1.00 92.31 167 THR A O 1
ATOM 1291 N N . LEU A 1 168 ? -7.470 -3.889 -5.587 1.00 92.44 168 LEU A N 1
ATOM 1292 C CA . LEU A 1 168 ? -7.474 -5.233 -6.173 1.00 92.44 168 LEU A CA 1
ATOM 1293 C C . LEU A 1 168 ? -7.804 -5.229 -7.672 1.00 92.44 168 LEU A C 1
ATOM 1295 O O . LEU A 1 168 ? -7.361 -6.117 -8.395 1.00 92.44 168 LEU A O 1
ATOM 1299 N N . VAL A 1 169 ? -8.515 -4.215 -8.170 1.00 92.19 169 VAL A N 1
ATOM 1300 C CA . VAL A 1 169 ? -8.799 -4.077 -9.606 1.00 92.19 169 VAL A CA 1
ATOM 1301 C C . VAL A 1 169 ? -7.523 -3.763 -10.405 1.00 92.19 169 VAL A C 1
ATOM 1303 O O . VAL A 1 169 ? -7.441 -4.115 -11.580 1.00 92.19 169 VAL A O 1
ATOM 1306 N N . THR A 1 170 ? -6.475 -3.209 -9.778 1.00 89.19 170 THR A N 1
ATOM 1307 C CA . THR A 1 170 ? -5.184 -2.935 -10.445 1.00 89.19 170 THR A CA 1
ATOM 1308 C C . THR A 1 170 ? -4.358 -4.196 -10.713 1.00 89.19 170 THR A C 1
ATOM 1310 O O . THR A 1 170 ? -3.224 -4.103 -11.174 1.00 89.19 170 THR A O 1
ATOM 1313 N N . VAL A 1 171 ? -4.891 -5.387 -10.415 1.00 90.38 171 VAL A N 1
ATOM 1314 C CA . VAL A 1 171 ? -4.372 -6.648 -10.970 1.00 90.38 171 VAL A CA 1
ATOM 1315 C C . VAL A 1 171 ? -4.430 -6.617 -12.497 1.00 90.38 171 VAL A C 1
ATOM 1317 O O . VAL A 1 171 ? -3.576 -7.201 -13.161 1.00 90.38 171 VAL A O 1
ATOM 1320 N N . LEU A 1 172 ? -5.422 -5.922 -13.057 1.00 89.50 172 LEU A N 1
ATOM 1321 C CA . LEU A 1 172 ? -5.490 -5.659 -14.483 1.00 89.50 172 LEU A CA 1
ATOM 1322 C C . LEU A 1 172 ? -4.446 -4.592 -14.851 1.00 89.50 172 LEU A C 1
ATOM 1324 O O . LEU A 1 172 ? -4.456 -3.506 -14.260 1.00 89.50 172 LEU A O 1
ATOM 1328 N N . PRO A 1 173 ? -3.557 -4.869 -15.822 1.00 82.25 173 PRO A N 1
ATOM 1329 C CA . PRO A 1 173 ? -2.521 -3.921 -16.202 1.00 82.25 173 PRO A CA 1
ATOM 1330 C C . PRO A 1 173 ? -3.155 -2.631 -16.735 1.00 82.25 173 PRO A C 1
ATOM 1332 O O . PRO A 1 173 ? -4.208 -2.655 -17.373 1.00 82.25 173 PRO A O 1
ATOM 1335 N N . PHE A 1 174 ? -2.498 -1.501 -16.469 1.00 84.00 174 PHE A N 1
ATOM 1336 C CA . PHE A 1 174 ? -2.912 -0.154 -16.894 1.00 84.00 174 PHE A CA 1
ATOM 1337 C C . PHE A 1 174 ? -4.210 0.388 -16.266 1.00 84.00 174 PHE A C 1
ATOM 1339 O O . PHE A 1 174 ? -4.613 1.509 -16.581 1.00 84.00 174 PHE A O 1
ATOM 1346 N N . VAL A 1 175 ? -4.845 -0.341 -15.340 1.00 89.69 175 VAL A N 1
ATOM 1347 C CA . VAL A 1 175 ? -5.962 0.194 -14.550 1.00 89.69 175 VAL A CA 1
ATOM 1348 C C . VAL A 1 175 ? -5.436 1.069 -13.416 1.00 89.69 175 VAL A C 1
ATOM 1350 O O . VAL A 1 175 ? -4.554 0.675 -12.655 1.00 89.69 175 VAL A O 1
ATOM 1353 N N . THR A 1 176 ? -6.023 2.257 -13.274 1.00 88.12 176 THR A N 1
ATOM 1354 C CA . THR A 1 176 ? -5.724 3.194 -12.188 1.00 88.12 176 THR A CA 1
ATOM 1355 C C . THR A 1 176 ? -6.995 3.562 -11.436 1.00 88.12 176 THR A C 1
ATOM 1357 O O . THR A 1 176 ? -8.094 3.543 -11.989 1.00 88.12 176 THR A O 1
ATOM 1360 N N . ILE A 1 177 ? -6.846 3.879 -10.151 1.00 90.06 177 ILE A N 1
ATOM 1361 C CA . ILE A 1 177 ? -7.960 4.215 -9.266 1.00 90.06 177 ILE A CA 1
ATOM 1362 C C . ILE A 1 177 ? -7.713 5.604 -8.708 1.00 90.06 177 ILE A C 1
ATOM 1364 O O . ILE A 1 177 ? -6.682 5.866 -8.089 1.00 90.06 177 ILE A O 1
ATOM 1368 N N . ALA A 1 178 ? -8.674 6.494 -8.921 1.00 91.00 178 ALA A N 1
ATOM 1369 C CA . ALA A 1 178 ? -8.653 7.844 -8.386 1.00 91.00 178 ALA A CA 1
ATOM 1370 C C . ALA A 1 178 ? -9.479 7.935 -7.093 1.00 91.00 178 ALA A C 1
ATOM 1372 O O . ALA A 1 178 ? -10.360 7.118 -6.837 1.00 91.00 178 ALA A O 1
ATOM 1373 N N . GLY A 1 179 ? -9.205 8.948 -6.269 1.00 91.50 179 GLY A N 1
ATOM 1374 C CA . GLY A 1 179 ? -10.054 9.286 -5.118 1.00 91.50 179 GLY A CA 1
ATOM 1375 C C . GLY A 1 179 ? -9.914 8.390 -3.881 1.00 91.50 179 GLY A C 1
ATOM 1376 O O . GLY A 1 179 ? -10.595 8.644 -2.889 1.00 91.50 179 GLY A O 1
ATOM 1377 N N . LEU A 1 180 ? -9.006 7.403 -3.879 1.00 93.12 180 LEU A N 1
ATOM 1378 C CA . LEU A 1 180 ? -8.766 6.519 -2.724 1.00 93.12 180 LEU A CA 1
ATOM 1379 C C . LEU A 1 180 ? -8.480 7.288 -1.429 1.00 93.12 180 LEU A C 1
ATOM 1381 O O . LEU A 1 180 ? -9.009 6.937 -0.376 1.00 93.12 180 LEU A O 1
ATOM 1385 N N . GLY A 1 181 ? -7.672 8.349 -1.502 1.00 92.44 181 GLY A N 1
ATOM 1386 C CA . GLY A 1 181 ? -7.347 9.183 -0.343 1.00 92.44 181 GLY A CA 1
ATOM 1387 C C . GLY A 1 181 ? -8.575 9.890 0.230 1.00 92.44 181 GLY A C 1
ATOM 1388 O O . GLY A 1 181 ? -8.820 9.822 1.430 1.00 92.44 181 GLY A O 1
ATOM 1389 N N . THR A 1 182 ? -9.398 10.498 -0.627 1.00 95.56 182 THR A N 1
ATOM 1390 C CA . THR A 1 182 ? -10.645 11.155 -0.213 1.00 95.56 182 THR A CA 1
ATOM 1391 C C . THR A 1 182 ? -11.622 10.158 0.404 1.00 95.56 182 THR A C 1
ATOM 1393 O O . THR A 1 182 ? -12.190 10.435 1.457 1.00 95.56 182 THR A O 1
ATOM 1396 N N . TRP A 1 183 ? -11.777 8.974 -0.197 1.00 96.25 183 TRP A N 1
ATOM 1397 C CA . TRP A 1 183 ? -12.656 7.933 0.341 1.00 96.25 183 TRP A CA 1
ATOM 1398 C C . TRP A 1 183 ? -12.155 7.401 1.694 1.00 96.25 183 TRP A C 1
ATOM 1400 O O . TRP A 1 183 ? -12.936 7.246 2.629 1.00 96.25 183 TRP A O 1
ATOM 1410 N N . THR A 1 184 ? -10.837 7.236 1.841 1.00 96.00 184 THR A N 1
ATOM 1411 C CA . THR A 1 184 ? -10.183 6.890 3.119 1.00 96.00 184 THR A CA 1
ATOM 1412 C C . THR A 1 184 ? -10.444 7.944 4.188 1.00 96.00 184 THR A C 1
ATOM 1414 O O . THR A 1 184 ? -10.758 7.596 5.322 1.00 96.00 184 THR A O 1
ATOM 1417 N N . LEU A 1 185 ? -10.390 9.233 3.845 1.00 95.75 185 LEU A N 1
ATOM 1418 C CA . LEU A 1 185 ? -10.708 10.311 4.785 1.00 95.75 185 LEU A CA 1
ATOM 1419 C C . LEU A 1 185 ? -12.173 10.279 5.234 1.00 95.75 185 LEU A C 1
ATOM 1421 O O . LEU A 1 185 ? -12.436 10.455 6.422 1.00 95.75 185 LEU A O 1
ATOM 1425 N N . LEU A 1 186 ? -13.114 10.014 4.323 1.00 96.88 186 LEU A N 1
ATOM 1426 C CA . LEU A 1 186 ? -14.532 9.869 4.671 1.00 96.88 186 LEU A CA 1
ATOM 1427 C C . LEU A 1 186 ? -14.767 8.673 5.601 1.00 96.88 186 LEU A C 1
ATOM 1429 O O . LEU A 1 186 ? -15.469 8.804 6.604 1.00 96.88 186 LEU A O 1
ATOM 1433 N N . CYS A 1 187 ? -14.126 7.538 5.319 1.00 97.25 187 CYS A N 1
ATOM 1434 C CA . CYS A 1 187 ? -14.197 6.359 6.178 1.00 97.25 187 CYS A CA 1
ATOM 1435 C C . CYS A 1 187 ? -13.578 6.629 7.561 1.00 97.25 187 CYS A C 1
ATOM 1437 O O . CYS A 1 187 ? -14.148 6.250 8.584 1.00 97.25 187 CYS A O 1
ATOM 1439 N N . SER A 1 188 ? -12.448 7.340 7.613 1.00 96.56 188 SER A N 1
ATOM 1440 C CA . SER A 1 188 ? -11.810 7.763 8.866 1.00 96.56 188 SER A CA 1
ATOM 1441 C C . SER A 1 188 ? -12.697 8.714 9.664 1.00 96.56 188 SER A C 1
ATOM 1443 O O . SER A 1 188 ? -12.830 8.557 10.877 1.00 96.56 188 SER A O 1
ATOM 1445 N N . TYR A 1 189 ? -13.349 9.672 9.001 1.00 96.12 189 TYR A N 1
ATOM 1446 C CA . TYR A 1 189 ? -14.326 10.547 9.643 1.00 96.12 189 TYR A CA 1
ATOM 1447 C C . TYR A 1 189 ? -15.485 9.738 10.236 1.00 96.12 189 TYR A C 1
ATOM 1449 O O . TYR A 1 189 ? -15.828 9.941 11.399 1.00 96.12 189 TYR A O 1
ATOM 1457 N N . MET A 1 190 ? -16.042 8.779 9.490 1.00 96.62 190 MET A N 1
ATOM 1458 C CA . MET A 1 190 ? -17.143 7.934 9.965 1.00 96.62 190 MET A CA 1
ATOM 1459 C C . MET A 1 190 ? -16.744 7.069 11.170 1.00 96.62 190 MET A C 1
ATOM 1461 O O . MET A 1 190 ? -17.511 6.963 12.134 1.00 96.62 190 MET A O 1
ATOM 1465 N N . ALA A 1 191 ? -15.525 6.521 11.163 1.00 97.00 191 ALA A N 1
ATOM 1466 C CA . ALA A 1 191 ? -14.959 5.801 12.300 1.00 97.00 191 ALA A CA 1
ATOM 1467 C C . ALA A 1 191 ? -14.885 6.693 13.549 1.00 97.00 191 ALA A C 1
ATOM 1469 O O . ALA A 1 191 ? -15.420 6.340 14.601 1.00 97.00 191 ALA A O 1
ATOM 1470 N N . LEU A 1 192 ? -14.283 7.881 13.428 1.00 96.81 192 LEU A N 1
ATOM 1471 C CA . LEU A 1 192 ? -14.138 8.813 14.549 1.00 96.81 192 LEU A CA 1
ATOM 1472 C C . LEU A 1 192 ? -15.485 9.325 15.049 1.00 96.81 192 LEU A C 1
ATOM 1474 O O . LEU A 1 192 ? -15.703 9.376 16.258 1.00 96.81 192 LEU A O 1
ATOM 1478 N N . ARG A 1 193 ? -16.407 9.645 14.138 1.00 95.19 193 ARG A N 1
ATOM 1479 C CA . ARG A 1 193 ? -17.767 10.073 14.474 1.00 95.19 193 ARG A CA 1
ATOM 1480 C C . ARG A 1 193 ? -18.495 9.020 15.302 1.00 95.19 193 ARG A C 1
ATOM 1482 O O . ARG A 1 193 ? -19.144 9.349 16.289 1.00 95.19 193 ARG A O 1
ATOM 1489 N N . THR A 1 194 ? -18.359 7.754 14.920 1.00 95.38 194 THR A N 1
ATOM 1490 C CA . THR A 1 194 ? -19.031 6.630 15.586 1.00 95.38 194 THR A CA 1
ATOM 1491 C C . THR A 1 194 ? -18.403 6.294 16.941 1.00 95.38 194 THR A C 1
ATOM 1493 O O . THR A 1 194 ? -19.120 5.997 17.899 1.00 95.38 194 THR A O 1
ATOM 1496 N N . VAL A 1 195 ? -17.075 6.375 17.050 1.00 96.56 195 VAL A N 1
ATOM 1497 C CA . VAL A 1 195 ? -16.347 6.076 18.294 1.00 96.56 195 VAL A CA 1
ATOM 1498 C C . VAL A 1 195 ? -16.453 7.202 19.318 1.00 96.56 195 VAL A C 1
ATOM 1500 O O . VAL A 1 195 ? -16.650 6.944 20.503 1.00 96.56 195 VAL A O 1
ATOM 1503 N N . HIS A 1 196 ? -16.311 8.451 18.881 1.00 95.50 196 HIS A N 1
ATOM 1504 C CA . HIS A 1 196 ? -16.224 9.600 19.780 1.00 95.50 196 HIS A CA 1
ATOM 1505 C C . HIS A 1 196 ? -17.541 10.349 19.975 1.00 95.50 196 HIS A C 1
ATOM 1507 O O . HIS A 1 196 ? -17.546 11.287 20.770 1.00 95.50 196 HIS A O 1
ATOM 1513 N N . ASP A 1 197 ? -18.630 9.908 19.332 1.00 89.88 197 ASP A N 1
ATOM 1514 C CA . ASP A 1 197 ? -19.960 10.528 19.427 1.00 89.88 197 ASP A CA 1
ATOM 1515 C C . ASP A 1 197 ? -19.931 11.998 18.968 1.00 89.88 197 ASP A C 1
ATOM 1517 O O . ASP A 1 197 ? -20.469 12.897 19.613 1.00 89.88 197 ASP A O 1
ATOM 1521 N N . LEU A 1 198 ? -19.211 12.245 17.867 1.00 80.81 198 LEU A N 1
ATOM 1522 C CA . LEU A 1 198 ? -19.077 13.574 17.271 1.00 80.81 198 LEU A CA 1
ATOM 1523 C C . LEU A 1 198 ? -20.350 13.896 16.469 1.00 80.81 198 LEU A C 1
ATOM 1525 O O . LEU A 1 198 ? -20.868 13.036 15.749 1.00 80.81 198 LEU A O 1
ATOM 1529 N N . SER A 1 199 ? -20.852 15.128 16.604 1.00 66.00 199 SER A N 1
ATOM 1530 C CA . SER A 1 199 ? -22.063 15.612 15.920 1.00 66.00 199 SER A CA 1
ATOM 1531 C C . SER A 1 199 ? -21.892 15.654 14.406 1.00 66.00 199 SER A C 1
ATOM 1533 O O . SER A 1 199 ? -20.908 16.288 13.964 1.00 66.00 199 SER A O 1
#

Nearest PDB structures (foldseek):
  6v9z-assembly1_B  TM=3.006E-01  e=8.256E-01  Acetivibrio thermocellus ATCC 27405
  7ekm-assembly1_B  TM=2.979E-01  e=1.904E+00  Homo sapiens
  8fmv-assembly1_C  TM=3.056E-01  e=5.089E+00  Bacillus subtilis subsp. subtilis str. 168
  5u1d-assembly1_A  TM=2.789E-01  e=5.089E+00  Homo sapiens
  7sgr-assembly1_F  TM=1.696E-01  e=8.320E+00  Escherichia coli CFT073

Foldseek 3Di:
DVLVVVLLVLLQCLLVLNLVSLLCLLPDPFLQVSLLVSLLSLLQLLLVLQLLLLVVQLVPDPDLVVVLVVVVVVVCPDPVVVVLVVDVCSVVVVVVVSVVVSVVVVVVRRDSVVSVVSNPVRSVVSVVVLLVVLVVLVVVLVVVVFDADSRSSSSQLSSLCSLCVVSSVSSHPPDDDPCSVVSSVVSNVSSSCSRRVPD

Mean predicted aligned error: 5.96 Å